Protein AF-A0AAJ6CL58-F1 (afdb_monomer_lite)

Foldseek 3Di:
DDDDPVVVLVVQLCVQADPNPPDPDDDPVSSLVSNVVSLVVVVVVCVVVVPPDDQWHWDDPDDSDIDIDGDDPPPLDDDDDPDDPDPDPVVDDDQAPQWDWDQDPSRDIDIHHDPDPPTDPDSVPPPPPVVCVVCVVVVCCVPPVVLVVVLVVLVVVLVVLVVVLVVDDCPPPVVVNVVSVVVNVVSVVVNVVSVVVVVVVVVVVVVVVVVVVVCVVVVVLVVQCVVCLAPFPDAAPPDCPPPPCQVVQQPDRHDRRTGGSNNVSVVVVVVVVVVVVVVCVVVPPDDPPDDDDDDDDDDDDDDDDDDDDDDDDDDDDDDDDDDDDDD

Radius of gyration: 38.83 Å; chains: 1; bounding box: 86×76×104 Å

Structure (mmCIF, N/CA/C/O backbone):
data_AF-A0AAJ6CL58-F1
#
_entry.id   AF-A0AAJ6CL58-F1
#
loop_
_atom_site.group_PDB
_atom_site.id
_atom_site.type_symbol
_atom_site.label_atom_id
_atom_site.label_alt_id
_atom_site.label_comp_id
_atom_site.label_asym_id
_atom_site.label_entity_id
_atom_site.label_seq_id
_atom_site.pdbx_PDB_ins_code
_atom_site.Cartn_x
_atom_site.Cartn_y
_atom_site.Cartn_z
_atom_site.occupancy
_atom_site.B_iso_or_equiv
_atom_site.auth_seq_id
_atom_site.auth_comp_id
_atom_site.auth_asym_id
_atom_site.auth_atom_id
_atom_site.pdbx_PDB_model_num
ATOM 1 N N . MET A 1 1 ? -34.961 20.403 14.941 1.00 48.16 1 MET A N 1
ATOM 2 C CA . MET A 1 1 ? -34.782 19.432 16.037 1.00 48.16 1 MET A CA 1
ATOM 3 C C . MET A 1 1 ? -34.544 18.102 15.359 1.00 48.16 1 MET A C 1
ATOM 5 O O . MET A 1 1 ? -35.335 17.745 14.492 1.00 48.16 1 MET A O 1
ATOM 9 N N . GLY A 1 2 ? -33.353 17.552 15.546 1.00 49.31 2 GLY A N 1
ATOM 10 C CA . GLY A 1 2 ? -32.760 16.517 14.717 1.00 49.31 2 GLY A CA 1
ATOM 11 C C . GLY A 1 2 ? -33.461 15.170 14.828 1.00 49.31 2 GLY A C 1
ATOM 12 O O . GLY A 1 2 ? -34.235 14.885 15.734 1.00 49.31 2 GLY A O 1
ATOM 13 N N . GLN A 1 3 ? -33.208 14.354 13.816 1.00 66.56 3 GLN A N 1
ATOM 14 C CA . GLN A 1 3 ? -33.917 13.109 13.528 1.00 66.56 3 GLN A CA 1
ATOM 15 C C . GLN A 1 3 ? -33.314 11.895 14.259 1.00 66.56 3 GLN A C 1
ATOM 17 O O . GLN A 1 3 ? -33.628 10.762 13.911 1.00 66.56 3 GLN A O 1
ATOM 22 N N . THR A 1 4 ? -32.387 12.110 15.200 1.00 76.44 4 THR A N 1
ATOM 23 C CA . THR A 1 4 ? -31.551 11.044 15.771 1.00 76.44 4 THR A CA 1
ATOM 24 C C . THR A 1 4 ? -32.136 10.479 17.064 1.00 76.44 4 THR A C 1
ATOM 26 O O . THR A 1 4 ? -32.604 11.224 17.923 1.00 76.44 4 THR A O 1
ATOM 29 N N . ASP A 1 5 ? -32.046 9.159 17.248 1.00 77.12 5 ASP A N 1
ATOM 30 C CA . ASP A 1 5 ? -32.540 8.458 18.447 1.00 77.12 5 ASP A CA 1
ATOM 31 C C . ASP A 1 5 ? -31.940 9.014 19.752 1.00 77.12 5 ASP A C 1
ATOM 33 O O . ASP A 1 5 ? -32.591 9.031 20.797 1.00 77.12 5 ASP A O 1
ATOM 37 N N . SER A 1 6 ? -30.707 9.528 19.691 1.00 79.94 6 SER A N 1
ATOM 38 C CA . SER A 1 6 ? -30.036 10.183 20.818 1.00 79.94 6 SER A CA 1
ATOM 39 C C . SER A 1 6 ? -30.705 11.486 21.256 1.00 79.94 6 SER A C 1
ATOM 41 O O . SER A 1 6 ? -30.724 11.778 22.449 1.00 79.94 6 SER A O 1
ATOM 43 N N . GLU A 1 7 ? -31.265 12.265 20.328 1.00 84.31 7 GLU A N 1
ATOM 44 C CA . GLU A 1 7 ? -31.970 13.508 20.664 1.00 84.31 7 GLU A CA 1
ATOM 45 C C . GLU A 1 7 ? -33.320 13.219 21.322 1.00 84.31 7 GLU A C 1
ATOM 47 O O . GLU A 1 7 ? -33.658 13.856 22.318 1.00 84.31 7 GLU A O 1
ATOM 52 N N . TYR A 1 8 ? -34.053 12.209 20.840 1.00 84.19 8 TYR A N 1
ATOM 53 C CA . TYR A 1 8 ? -35.299 11.765 21.472 1.00 84.19 8 TYR A CA 1
ATOM 54 C C . TYR A 1 8 ? -35.064 11.187 22.871 1.00 84.19 8 TYR A C 1
ATOM 56 O O . TYR A 1 8 ? -35.804 11.510 23.799 1.00 84.19 8 TYR A O 1
ATOM 64 N N . ALA A 1 9 ? -34.002 10.397 23.054 1.00 84.69 9 ALA A N 1
ATOM 65 C CA . ALA A 1 9 ? -33.619 9.888 24.370 1.00 84.69 9 ALA A CA 1
ATOM 66 C C . ALA A 1 9 ? -33.234 11.019 25.339 1.00 84.69 9 ALA A C 1
ATOM 68 O O . ALA A 1 9 ? -33.570 10.968 26.522 1.00 84.69 9 ALA A O 1
ATOM 69 N N . PHE A 1 10 ? -32.567 12.066 24.844 1.00 87.38 10 PHE A N 1
ATOM 70 C CA . PHE A 1 10 ? -32.229 13.233 25.654 1.00 87.38 10 PHE A CA 1
ATOM 71 C C . PHE A 1 10 ? -33.460 14.085 25.995 1.00 87.38 10 PHE A C 1
ATOM 73 O O . PHE A 1 10 ? -33.604 14.514 27.135 1.00 87.38 10 PHE A O 1
ATOM 80 N N . ALA A 1 11 ? -34.382 14.284 25.052 1.00 88.38 11 ALA A N 1
ATOM 81 C CA . ALA A 1 11 ? -35.641 14.982 25.307 1.00 88.38 11 ALA A CA 1
ATOM 82 C C . ALA A 1 11 ? -36.499 14.248 26.352 1.00 88.38 11 ALA A C 1
ATOM 84 O O . ALA A 1 11 ? -37.054 14.879 27.251 1.00 88.38 11 ALA A O 1
ATOM 85 N N . LEU A 1 12 ? -36.549 12.913 26.280 1.00 89.75 12 LEU A N 1
ATOM 86 C CA . LEU A 1 12 ? -37.200 12.081 27.289 1.00 89.75 12 LEU A CA 1
ATOM 87 C C . LEU A 1 12 ? -36.547 12.270 28.663 1.00 89.75 12 LEU A C 1
ATOM 89 O O . LEU A 1 12 ? -37.244 12.519 29.641 1.00 89.75 12 LEU A O 1
ATOM 93 N N . TYR A 1 13 ? -35.215 12.254 28.728 1.00 91.38 13 TYR A N 1
ATOM 94 C CA . TYR A 1 13 ? -34.484 12.533 29.962 1.00 91.38 13 TYR A CA 1
ATOM 95 C C . TYR A 1 13 ? -34.820 13.907 30.558 1.00 91.38 13 TYR A C 1
ATOM 97 O O . TYR A 1 13 ? -35.107 14.007 31.752 1.00 91.38 13 TYR A O 1
ATOM 105 N N . LEU A 1 14 ? -34.850 14.955 29.730 1.00 89.19 14 LEU A N 1
ATOM 106 C CA . LEU A 1 14 ? -35.221 16.302 30.166 1.00 89.19 14 LEU A CA 1
ATOM 107 C C . LEU A 1 14 ? -36.656 16.368 30.701 1.00 89.19 14 LEU A C 1
ATOM 109 O O . LEU A 1 14 ? -36.906 17.106 31.649 1.00 89.19 14 LEU A O 1
ATOM 113 N N . SER A 1 15 ? -37.580 15.573 30.153 1.00 89.56 15 SER A N 1
ATOM 114 C CA . SER A 1 15 ? -38.971 15.524 30.627 1.00 89.56 15 SER A CA 1
ATOM 115 C C . SER A 1 15 ? -39.117 14.978 32.053 1.00 89.56 15 SER A C 1
ATOM 117 O O . SER A 1 15 ? -40.117 15.237 32.720 1.00 89.56 15 SER A O 1
ATOM 119 N N . HIS A 1 16 ? -38.118 14.239 32.544 1.00 89.31 16 HIS A N 1
ATOM 120 C CA . HIS A 1 16 ? -38.112 13.695 33.901 1.00 89.31 16 HIS A CA 1
ATOM 121 C C . HIS A 1 16 ? -37.437 14.612 34.929 1.00 89.31 16 HIS A C 1
ATOM 123 O O . HIS A 1 16 ? -37.493 14.312 36.126 1.00 89.31 16 HIS A O 1
ATOM 129 N N . LEU A 1 17 ? -36.813 15.711 34.492 1.00 88.44 17 LEU A N 1
ATOM 130 C CA . LEU A 1 17 ? -36.291 16.744 35.383 1.00 88.44 17 LEU A CA 1
ATOM 131 C C . LEU A 1 17 ? -37.432 17.644 35.867 1.00 88.44 17 LEU A C 1
ATOM 133 O O . LEU A 1 17 ? -38.351 17.970 35.118 1.00 88.44 17 LEU A O 1
ATOM 137 N N . LYS A 1 18 ? -37.372 18.061 37.134 1.00 76.44 18 LYS A N 1
ATOM 138 C CA . LYS A 1 18 ? -38.301 19.060 37.673 1.00 76.44 18 LYS A CA 1
ATOM 139 C C . LYS A 1 18 ? -37.878 20.442 37.180 1.00 76.44 18 LYS A C 1
ATOM 141 O O . LYS A 1 18 ? -36.737 20.831 37.398 1.00 76.44 18 LYS A O 1
ATOM 146 N N . ASP A 1 19 ? -38.792 21.143 36.515 1.00 74.56 19 ASP A N 1
ATOM 147 C CA . ASP A 1 19 ? -38.655 22.530 36.050 1.00 74.56 19 ASP A CA 1
ATOM 148 C C . ASP A 1 19 ? -37.303 22.848 35.375 1.00 74.56 19 ASP A C 1
ATOM 150 O O . ASP A 1 19 ? -36.496 23.625 35.905 1.00 74.56 19 ASP A O 1
ATOM 154 N N . PRO A 1 20 ? -37.044 22.259 34.188 1.00 68.44 20 PRO A N 1
ATOM 155 C CA . PRO A 1 20 ? -35.770 22.387 33.483 1.00 68.44 20 PRO A CA 1
ATOM 156 C C . PRO A 1 20 ? -35.454 23.810 32.998 1.00 68.44 20 PRO A C 1
ATOM 158 O O . PRO A 1 20 ? -34.296 24.116 32.730 1.00 68.44 20 PRO A O 1
ATOM 161 N N . GLU A 1 21 ? -36.462 24.677 32.883 1.00 66.62 21 GLU A N 1
ATOM 162 C CA . GLU A 1 21 ? -36.317 26.052 32.382 1.00 66.62 21 GLU A CA 1
ATOM 163 C C . GLU A 1 21 ? -36.001 27.074 33.486 1.00 66.62 21 GLU A C 1
ATOM 165 O O . GLU A 1 21 ? -35.480 28.149 33.197 1.00 66.62 21 GLU A O 1
ATOM 170 N N . THR A 1 22 ? -36.291 26.741 34.748 1.00 65.88 22 THR A N 1
ATOM 171 C CA . THR A 1 22 ? -36.260 27.696 35.874 1.00 65.88 22 THR A CA 1
ATOM 172 C C . THR A 1 22 ? -35.108 27.429 36.847 1.00 65.88 22 THR A C 1
ATOM 174 O O . THR A 1 22 ? -34.723 28.308 37.617 1.00 65.88 22 THR A O 1
ATOM 177 N N . SER A 1 23 ? -34.552 26.217 36.836 1.00 67.81 23 SER A N 1
ATOM 178 C CA . SER A 1 23 ? -33.568 25.768 37.825 1.00 67.81 23 SER A CA 1
ATOM 179 C C . SER A 1 23 ? -32.132 26.026 37.351 1.00 67.81 23 SER A C 1
ATOM 181 O O . SER A 1 23 ? -31.668 25.403 36.400 1.00 67.81 23 SER A O 1
ATOM 183 N N . GLU A 1 24 ? -31.392 26.909 38.034 1.00 69.19 24 GLU A N 1
ATOM 184 C CA . GLU A 1 24 ? -29.983 27.218 37.704 1.00 69.19 24 GLU A CA 1
ATOM 185 C C . GLU A 1 24 ? -29.013 26.057 37.999 1.00 69.19 24 GLU A C 1
ATOM 187 O O . GLU A 1 24 ? -27.903 26.011 37.466 1.00 69.19 24 GLU A O 1
ATOM 192 N N . SER A 1 25 ? -29.410 25.103 38.848 1.00 76.31 25 SER A N 1
ATOM 193 C CA . SER A 1 25 ? -28.611 23.918 39.167 1.00 76.31 25 SER A CA 1
ATOM 194 C C . SER A 1 25 ? -29.499 22.744 39.574 1.00 76.31 25 SER A C 1
ATOM 196 O O . SER A 1 25 ? -30.509 22.935 40.247 1.00 76.31 25 SER A O 1
ATOM 198 N N . PHE A 1 26 ? -29.103 21.532 39.185 1.00 82.56 26 PHE A N 1
ATOM 199 C CA . PHE A 1 26 ? -29.779 20.291 39.563 1.00 82.56 26 PHE A CA 1
ATOM 200 C C . PHE A 1 26 ? -28.928 19.517 40.558 1.00 82.56 26 PHE A C 1
ATOM 202 O O . PHE A 1 26 ? -27.703 19.432 40.415 1.00 82.56 26 PHE A O 1
ATOM 209 N N . SER A 1 27 ? -29.574 18.898 41.543 1.00 85.62 27 SER A N 1
ATOM 210 C CA . SER A 1 27 ? -28.880 17.982 42.441 1.00 85.62 27 SER A CA 1
ATOM 211 C C . SER A 1 27 ? -28.476 16.712 41.692 1.00 85.62 27 SER A C 1
ATOM 213 O O . SER A 1 27 ? -29.213 16.200 40.848 1.00 85.62 27 SER A O 1
ATOM 215 N N . TYR A 1 28 ? -27.326 16.131 42.043 1.00 83.12 28 TYR A N 1
ATOM 216 C CA . TYR A 1 28 ? -26.882 14.866 41.448 1.00 83.12 28 TYR A CA 1
ATOM 217 C C . TYR A 1 28 ? -27.902 13.732 41.650 1.00 83.12 28 TYR A C 1
ATOM 219 O O . TYR A 1 28 ? -27.998 12.826 40.823 1.00 83.12 28 TYR A O 1
ATOM 227 N N . HIS A 1 29 ? -28.678 13.787 42.737 1.00 83.38 29 HIS A N 1
ATOM 228 C CA . HIS A 1 29 ? -29.755 12.840 43.005 1.00 83.38 29 HIS A CA 1
ATOM 229 C C . HIS A 1 29 ? -30.910 12.974 42.015 1.00 83.38 29 HIS A C 1
ATOM 231 O O . HIS A 1 29 ? -31.438 11.957 41.582 1.00 83.38 29 HIS A O 1
ATOM 237 N N . GLU A 1 30 ? -31.261 14.199 41.627 1.00 86.06 30 GLU A N 1
ATOM 238 C CA . GLU A 1 30 ? -32.341 14.472 40.674 1.00 86.06 30 GLU A CA 1
ATOM 239 C C . GLU A 1 30 ? -31.936 14.055 39.264 1.00 86.06 30 GLU A C 1
ATOM 241 O O . GLU A 1 30 ? -32.701 13.383 38.579 1.00 86.06 30 GLU A O 1
ATOM 246 N N . LEU A 1 31 ? -30.698 14.364 38.863 1.00 87.56 31 LEU A N 1
ATOM 247 C CA . LEU A 1 31 ? -30.132 13.905 37.592 1.00 87.56 31 LEU A CA 1
ATOM 248 C C . LEU A 1 31 ? -30.078 12.372 37.536 1.00 87.56 31 LEU A C 1
ATOM 250 O O . LEU A 1 31 ? -30.453 11.763 36.534 1.00 87.56 31 LEU A O 1
ATOM 254 N N . LYS A 1 32 ? -29.655 11.729 38.636 1.00 85.19 32 LYS A N 1
ATOM 255 C CA . LYS A 1 32 ? -29.678 10.267 38.755 1.00 85.19 32 LYS A CA 1
ATOM 256 C C . LYS A 1 32 ? -31.104 9.745 38.607 1.00 85.19 32 LYS A C 1
ATOM 258 O O . LYS A 1 32 ? -31.327 8.854 37.800 1.00 85.19 32 LYS A O 1
ATOM 263 N N . GLU A 1 33 ? -32.058 10.277 39.364 1.00 87.50 33 GLU A N 1
ATOM 264 C CA . GLU A 1 33 ? 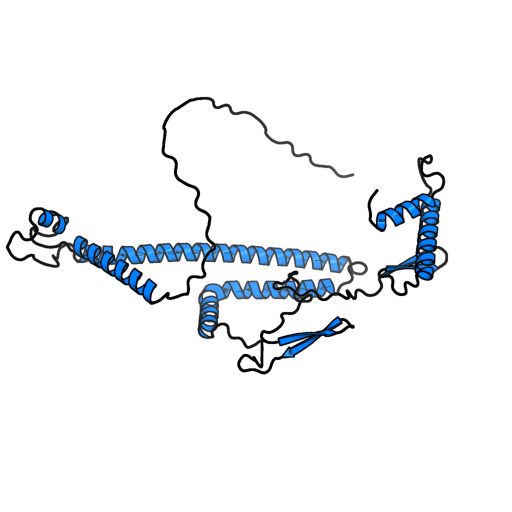-33.445 9.810 39.359 1.00 87.50 33 GLU A CA 1
ATOM 265 C C . GLU A 1 33 ? -34.112 9.982 37.988 1.00 87.50 33 GLU A C 1
ATOM 267 O O . GLU A 1 33 ? -34.747 9.046 37.499 1.00 87.50 33 GLU A O 1
ATOM 272 N N . ALA A 1 34 ? -33.898 11.119 37.323 1.00 90.19 34 ALA A N 1
ATOM 273 C CA . ALA A 1 34 ? -34.364 11.357 35.960 1.00 90.19 34 ALA A CA 1
ATOM 274 C C . ALA A 1 34 ? -33.768 10.343 34.972 1.00 90.19 34 ALA A C 1
ATOM 276 O O . ALA A 1 34 ? -34.489 9.777 34.148 1.00 90.19 34 ALA A O 1
ATOM 277 N N . MET A 1 35 ? -32.474 10.030 35.099 1.00 88.88 35 MET A N 1
ATOM 278 C CA . MET A 1 35 ? -31.814 9.025 34.263 1.00 88.88 35 MET A CA 1
ATOM 279 C C . MET A 1 35 ? -32.395 7.627 34.497 1.00 88.88 35 MET A C 1
ATOM 281 O O . MET A 1 35 ? -32.641 6.896 33.540 1.00 88.88 35 MET A O 1
ATOM 285 N N . LEU A 1 36 ? -32.661 7.258 35.756 1.00 87.19 36 LEU A N 1
ATOM 286 C CA . LEU A 1 36 ? -33.254 5.958 36.083 1.00 87.19 36 LEU A CA 1
ATOM 287 C C . LEU A 1 36 ? -34.656 5.805 35.485 1.00 87.19 36 LEU A C 1
ATOM 289 O O . LEU A 1 36 ? -34.951 4.764 34.902 1.00 87.19 36 LEU A O 1
ATOM 293 N N . ARG A 1 37 ? -35.487 6.850 35.572 1.00 88.31 37 ARG A N 1
ATOM 294 C CA . ARG A 1 37 ? -36.828 6.870 34.964 1.00 88.31 37 ARG A CA 1
ATOM 295 C C . ARG A 1 37 ? -36.765 6.757 33.441 1.00 88.31 37 ARG A C 1
ATOM 297 O O . ARG A 1 37 ? -37.457 5.925 32.870 1.00 88.31 37 ARG A O 1
ATOM 304 N N . THR A 1 38 ? -35.838 7.478 32.811 1.00 90.81 38 THR A N 1
ATOM 305 C CA . THR A 1 38 ? -35.604 7.398 31.356 1.00 90.81 38 THR A CA 1
ATOM 306 C C . THR A 1 38 ? -35.280 5.966 30.918 1.00 90.81 38 THR A C 1
ATOM 308 O O . THR A 1 38 ? -35.853 5.446 29.964 1.00 90.81 38 THR A O 1
ATOM 311 N N . ILE A 1 39 ? -34.357 5.301 31.625 1.00 86.44 39 ILE A N 1
ATOM 312 C CA . ILE A 1 39 ? -33.964 3.916 31.329 1.00 86.44 39 ILE A CA 1
ATOM 313 C C . ILE A 1 39 ? -35.144 2.962 31.543 1.00 86.44 39 ILE A C 1
ATOM 315 O O . ILE A 1 39 ? -35.327 2.026 30.763 1.00 86.44 39 ILE A O 1
ATOM 319 N N . GLN A 1 40 ? -35.940 3.185 32.590 1.00 85.19 40 GLN A N 1
ATOM 320 C CA . GLN A 1 40 ? -37.117 2.378 32.891 1.00 85.19 40 GLN A CA 1
ATOM 321 C C . GLN A 1 40 ? -38.164 2.460 31.773 1.00 85.19 40 GLN A C 1
ATOM 323 O O . GLN A 1 40 ? -38.636 1.411 31.330 1.00 85.19 40 GLN A O 1
ATOM 328 N N . ASP A 1 41 ? -38.462 3.662 31.279 1.00 89.69 41 ASP A N 1
ATOM 329 C CA . ASP A 1 41 ? -39.429 3.885 30.199 1.00 89.69 41 ASP A CA 1
ATOM 330 C C . ASP A 1 41 ? -38.948 3.269 28.879 1.00 89.69 41 ASP A C 1
ATOM 332 O O . ASP A 1 41 ? -39.681 2.510 28.243 1.00 89.69 41 ASP A O 1
ATOM 336 N N . ILE A 1 42 ? -37.674 3.466 28.518 1.00 86.62 42 ILE A N 1
ATOM 337 C CA . ILE A 1 42 ? -37.075 2.843 27.324 1.00 86.62 42 ILE A CA 1
ATOM 338 C C . ILE A 1 42 ? -37.138 1.311 27.410 1.00 86.62 42 ILE A C 1
ATOM 340 O O . ILE A 1 42 ? -37.492 0.642 26.438 1.00 86.62 42 ILE A O 1
ATOM 344 N N . ASN A 1 43 ? -36.815 0.733 28.569 1.00 82.25 43 ASN A N 1
ATOM 345 C CA . ASN A 1 43 ? -36.886 -0.713 28.773 1.00 82.25 43 ASN A CA 1
ATOM 346 C C . ASN A 1 43 ? -38.330 -1.230 28.715 1.00 82.25 43 ASN A C 1
ATOM 348 O O . ASN A 1 43 ? -38.568 -2.327 28.206 1.00 82.25 43 ASN A O 1
ATOM 352 N N . GLN A 1 44 ? -39.296 -0.465 29.226 1.00 85.94 44 GLN A N 1
ATOM 353 C CA . GLN A 1 44 ? -40.709 -0.814 29.165 1.00 85.94 44 GLN A CA 1
ATOM 354 C C . GLN A 1 44 ? -41.212 -0.834 27.720 1.00 85.94 44 GLN A C 1
ATOM 356 O O . GLN A 1 44 ? -41.738 -1.856 27.279 1.00 85.94 44 GLN A O 1
ATOM 361 N N . TRP A 1 45 ? -40.956 0.227 26.956 1.00 88.38 45 TRP A N 1
ATOM 362 C CA . TRP A 1 45 ? -41.352 0.307 25.549 1.00 88.38 45 TRP A CA 1
ATOM 363 C C . TRP A 1 45 ? -40.637 -0.726 24.679 1.00 88.38 45 TRP A C 1
ATOM 365 O O . TRP A 1 45 ? -41.241 -1.303 23.782 1.00 88.38 45 TRP A O 1
ATOM 375 N N . SER A 1 46 ? -39.371 -1.029 24.977 1.00 81.31 46 SER A N 1
ATOM 376 C CA . SER A 1 46 ? -38.625 -2.099 24.302 1.00 81.31 46 SER A CA 1
ATOM 377 C C . SER A 1 46 ? -39.294 -3.469 24.490 1.00 81.31 46 SER A C 1
ATOM 379 O O . SER A 1 46 ? -39.431 -4.238 23.533 1.00 81.31 46 SER A O 1
ATOM 381 N N . ARG A 1 47 ? -39.793 -3.756 25.704 1.00 81.62 47 ARG A N 1
ATOM 382 C CA . ARG A 1 47 ? -40.558 -4.980 25.997 1.00 81.62 47 ARG A CA 1
ATOM 383 C C . ARG A 1 47 ? -41.909 -5.003 25.285 1.00 81.62 47 ARG A C 1
ATOM 385 O O . ARG A 1 47 ? -42.271 -6.040 24.737 1.00 81.62 47 ARG A O 1
ATOM 392 N N . GLU A 1 48 ? -42.628 -3.883 25.266 1.00 87.12 48 GLU A N 1
ATOM 393 C CA . GLU A 1 48 ? -43.926 -3.750 24.583 1.00 87.12 48 GLU A CA 1
ATOM 394 C C . GLU A 1 48 ? -43.803 -3.908 23.063 1.00 87.12 48 GLU A C 1
ATOM 396 O O . GLU A 1 48 ? -44.633 -4.565 22.438 1.00 87.12 48 GLU A O 1
ATOM 401 N N . ALA A 1 49 ? -42.724 -3.392 22.474 1.00 84.88 49 ALA A N 1
ATOM 402 C CA . ALA A 1 49 ? -42.406 -3.549 21.057 1.00 84.88 49 ALA A CA 1
ATOM 403 C C . ALA A 1 49 ? -41.885 -4.955 20.691 1.00 84.88 49 ALA A C 1
ATOM 405 O O . ALA A 1 49 ? -41.619 -5.231 19.522 1.00 84.88 49 ALA A O 1
ATOM 406 N N . GLY A 1 50 ? -41.716 -5.857 21.667 1.00 80.81 50 GLY A N 1
ATOM 407 C CA . GLY A 1 50 ? -41.227 -7.217 21.438 1.00 80.81 50 GLY A CA 1
ATOM 408 C C . GLY A 1 50 ? -39.756 -7.291 21.011 1.00 80.81 50 GLY A C 1
ATOM 409 O O . GLY A 1 50 ? -39.344 -8.281 20.400 1.00 80.81 50 GLY A O 1
ATOM 410 N N . ILE A 1 51 ? -38.950 -6.268 21.321 1.00 74.06 51 ILE A N 1
ATOM 411 C CA . ILE A 1 51 ? -37.530 -6.211 20.959 1.00 74.06 51 ILE A CA 1
ATOM 412 C C . ILE A 1 51 ? -36.753 -7.163 21.881 1.00 74.06 51 ILE A C 1
ATOM 414 O O . ILE A 1 51 ? -36.489 -6.865 23.043 1.00 74.06 51 ILE A O 1
ATOM 418 N N . LYS A 1 52 ? -36.402 -8.347 21.364 1.00 61.72 52 LYS A N 1
ATOM 419 C CA . LYS A 1 52 ? -35.711 -9.406 22.128 1.00 61.72 52 LYS A CA 1
ATOM 420 C C . LYS A 1 52 ? -34.202 -9.194 22.272 1.00 61.72 52 LYS A C 1
ATOM 422 O O . LYS A 1 52 ? -33.614 -9.711 23.217 1.00 61.72 52 LYS A O 1
ATOM 427 N N . GLU A 1 53 ? -33.577 -8.441 21.368 1.00 59.50 53 GLU A N 1
ATOM 428 C CA . GLU A 1 53 ? -32.126 -8.241 21.346 1.00 59.50 53 GLU A CA 1
ATOM 429 C C . GLU A 1 53 ? -31.779 -6.762 21.192 1.00 59.50 53 GLU A C 1
ATOM 431 O O . GLU A 1 53 ? -31.937 -6.165 20.129 1.00 59.50 53 GLU A O 1
ATOM 436 N N . VAL A 1 54 ? -31.274 -6.167 22.273 1.00 63.66 54 VAL A N 1
ATOM 437 C CA . VAL A 1 54 ? -30.755 -4.797 22.276 1.00 63.66 54 VAL A CA 1
ATOM 438 C C . VAL A 1 54 ? -29.230 -4.874 22.284 1.00 63.66 54 VAL A C 1
ATOM 440 O O . VAL A 1 54 ? -28.646 -5.540 23.138 1.00 63.66 54 VAL A O 1
ATOM 443 N N . ARG A 1 55 ? -28.562 -4.191 21.343 1.00 60.44 55 ARG A N 1
ATOM 444 C CA . ARG A 1 55 ? -27.087 -4.211 21.197 1.00 60.44 55 ARG A CA 1
ATOM 445 C C . ARG A 1 55 ? -26.364 -3.786 22.481 1.00 60.44 55 ARG A C 1
ATOM 447 O O . ARG A 1 55 ? -25.269 -4.266 22.777 1.00 60.44 55 ARG A O 1
ATOM 454 N N . THR A 1 56 ? -26.996 -2.908 23.245 1.00 65.50 56 THR A N 1
ATOM 455 C CA . THR A 1 56 ? -26.582 -2.586 24.599 1.00 65.50 56 THR A CA 1
ATOM 456 C C . THR A 1 56 ? -27.811 -2.559 25.488 1.00 65.50 56 THR A C 1
ATOM 458 O O . THR A 1 56 ? -28.739 -1.803 25.212 1.00 65.50 56 THR A O 1
ATOM 461 N N . SER A 1 57 ? -27.815 -3.368 26.543 1.00 67.12 57 SER A N 1
ATOM 462 C CA . SER A 1 57 ? -28.862 -3.350 27.556 1.00 67.12 57 SER A CA 1
ATOM 463 C C . SER A 1 57 ? -28.359 -2.669 28.824 1.00 67.12 57 SER A C 1
ATOM 465 O O . SER A 1 57 ? -27.204 -2.824 29.231 1.00 67.12 57 SER A O 1
ATOM 467 N N . PHE A 1 58 ? -29.239 -1.894 29.447 1.00 70.38 58 PHE A N 1
ATOM 468 C CA . PHE A 1 58 ? -29.029 -1.328 30.771 1.00 70.38 58 PHE A CA 1
ATOM 469 C C . PHE A 1 58 ? -29.990 -2.030 31.718 1.00 70.38 58 PHE A C 1
ATOM 471 O O . PHE A 1 58 ? -31.205 -1.931 31.542 1.00 70.38 58 PHE A O 1
ATOM 478 N N . TYR A 1 59 ? -29.461 -2.746 32.704 1.00 71.06 59 TYR A N 1
ATOM 479 C CA . TYR A 1 59 ? -30.286 -3.378 33.727 1.00 71.06 59 TYR A CA 1
ATOM 480 C C . TYR A 1 59 ? -29.792 -3.025 35.124 1.00 71.06 59 TYR A C 1
ATOM 482 O O . TYR A 1 59 ? -28.598 -2.815 35.361 1.00 71.06 59 TYR A O 1
ATOM 490 N N . GLU A 1 60 ? -30.743 -2.947 36.045 1.00 78.38 60 GLU A N 1
ATOM 491 C CA . GLU A 1 60 ? -30.480 -2.778 37.465 1.00 78.38 60 GLU A CA 1
ATOM 492 C C . GLU A 1 60 ? -29.949 -4.106 38.018 1.00 78.38 60 GLU A C 1
ATOM 494 O O . GLU A 1 60 ? -30.641 -5.123 38.002 1.00 78.38 60 GLU A O 1
ATOM 499 N N . HIS A 1 61 ? -28.686 -4.122 38.442 1.00 76.31 61 HIS A N 1
ATOM 500 C CA . HIS A 1 61 ? -28.060 -5.307 39.031 1.00 76.31 61 HIS A CA 1
ATOM 501 C C . HIS A 1 61 ? -28.360 -5.388 40.536 1.00 76.31 61 HIS A C 1
ATOM 503 O O . HIS A 1 61 ? -28.501 -6.476 41.093 1.00 76.31 61 HIS A O 1
ATOM 509 N N . ALA A 1 62 ? -28.441 -4.239 41.202 1.00 77.62 62 ALA A N 1
ATOM 510 C CA . ALA A 1 62 ? -28.802 -4.096 42.606 1.00 77.62 62 ALA A CA 1
ATOM 511 C C . ALA A 1 62 ? -29.552 -2.773 42.793 1.00 77.62 62 ALA A C 1
ATOM 513 O O . ALA A 1 62 ? -29.468 -1.900 41.935 1.00 77.62 62 ALA A O 1
ATOM 514 N N . LYS A 1 63 ? -30.281 -2.612 43.903 1.00 78.62 63 LYS A N 1
ATOM 515 C CA . LYS A 1 63 ? -31.129 -1.437 44.160 1.00 78.62 63 LYS A CA 1
ATOM 516 C C . LYS A 1 63 ? -30.338 -0.127 43.996 1.00 78.62 63 LYS A C 1
ATOM 518 O O . LYS A 1 63 ? -29.549 0.237 44.864 1.00 78.62 63 LYS A O 1
ATOM 523 N N . GLY A 1 64 ? -30.570 0.591 42.899 1.00 71.12 64 GLY A N 1
ATOM 524 C CA . GLY A 1 64 ? -29.893 1.841 42.551 1.00 71.12 64 GLY A CA 1
ATOM 525 C C . GLY A 1 64 ? -28.526 1.712 41.859 1.00 71.12 64 GLY A C 1
ATOM 526 O O . GLY A 1 64 ? -27.878 2.749 41.671 1.00 71.12 64 GLY A O 1
ATOM 527 N N . GLU A 1 65 ? -28.107 0.502 41.473 1.00 74.12 65 GLU A N 1
ATOM 528 C CA . GLU A 1 65 ? -26.883 0.181 40.725 1.00 74.12 65 GLU A CA 1
ATOM 529 C C . GLU A 1 65 ? -27.219 -0.421 39.355 1.00 74.12 65 GLU A C 1
ATOM 531 O O . GLU A 1 65 ? -27.818 -1.493 39.241 1.00 74.12 65 GLU A O 1
ATOM 536 N N . TYR A 1 66 ? -26.789 0.263 38.297 1.00 72.38 66 TYR A N 1
ATOM 537 C CA . TYR A 1 66 ? -27.096 -0.094 36.916 1.00 72.38 66 TYR A CA 1
ATOM 538 C C . TYR A 1 66 ? -25.827 -0.532 36.203 1.00 72.38 66 TYR A C 1
ATOM 540 O O . TYR A 1 66 ?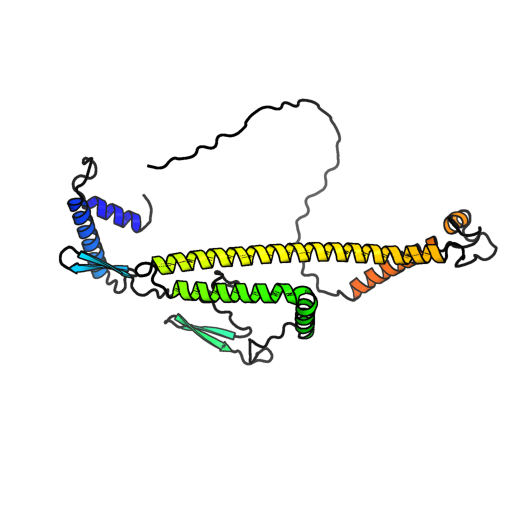 -24.789 0.126 36.299 1.00 72.38 66 TYR A O 1
ATOM 548 N N . ARG A 1 67 ? -25.915 -1.634 35.458 1.00 75.75 67 ARG A N 1
ATOM 549 C CA . ARG A 1 67 ? -24.820 -2.124 34.625 1.00 75.75 67 ARG A CA 1
ATOM 550 C C . ARG A 1 67 ? -25.231 -2.070 33.163 1.00 75.75 67 ARG A C 1
ATOM 552 O O . ARG A 1 67 ? -26.284 -2.567 32.775 1.00 75.75 67 ARG A O 1
ATOM 559 N N . MET A 1 68 ? -24.361 -1.474 32.357 1.00 72.12 68 MET A N 1
ATOM 560 C CA . MET A 1 68 ? -24.436 -1.547 30.905 1.00 72.12 68 MET A CA 1
ATOM 561 C C . MET A 1 68 ? -23.793 -2.861 30.467 1.00 72.12 68 MET A C 1
ATOM 563 O O . MET A 1 68 ? -22.609 -3.093 30.725 1.00 72.12 68 MET A O 1
ATOM 567 N N . VAL A 1 69 ? -24.558 -3.727 29.811 1.00 72.31 69 VAL A N 1
ATOM 568 C CA . VAL A 1 69 ? -24.033 -4.935 29.177 1.00 72.31 69 VAL A CA 1
ATOM 569 C C . VAL A 1 69 ? -24.166 -4.784 27.677 1.00 72.31 69 VAL A C 1
ATOM 571 O O . VAL A 1 69 ? -25.252 -4.655 27.117 1.00 72.31 69 VAL A O 1
ATOM 574 N N . LYS A 1 70 ? -23.013 -4.776 27.013 1.00 63.34 70 LYS A N 1
ATOM 575 C CA . LYS A 1 70 ? -22.943 -4.826 25.561 1.00 63.34 70 LYS A CA 1
ATOM 576 C C . LYS A 1 70 ? -23.253 -6.261 25.146 1.00 63.34 70 LYS A C 1
ATOM 578 O O . LYS A 1 70 ? -22.460 -7.157 25.436 1.00 63.34 70 LYS A O 1
ATOM 583 N N . ALA A 1 71 ? -24.398 -6.476 24.505 1.00 59.84 71 ALA A N 1
ATOM 584 C CA . ALA A 1 71 ? -24.665 -7.747 23.850 1.00 59.84 71 ALA A CA 1
ATOM 585 C C . ALA A 1 71 ? -23.561 -7.987 22.805 1.00 59.84 71 ALA A C 1
ATOM 587 O O . ALA A 1 71 ? -23.016 -7.033 22.237 1.00 59.84 71 ALA A O 1
ATOM 588 N N . GLY A 1 72 ? -23.161 -9.250 22.642 1.00 54.44 72 GLY A N 1
ATOM 589 C CA . GLY A 1 72 ? -21.967 -9.659 21.902 1.00 54.44 72 GLY A CA 1
ATOM 590 C C . GLY A 1 72 ? -21.776 -8.910 20.580 1.00 54.44 72 GLY A C 1
ATOM 591 O O . GLY A 1 72 ? -22.722 -8.624 19.853 1.00 54.44 72 GLY A O 1
ATOM 592 N N . ARG A 1 73 ? -20.519 -8.579 20.272 1.00 55.72 73 ARG A N 1
ATOM 593 C CA . ARG A 1 73 ? -20.088 -7.807 19.095 1.00 55.72 73 ARG A CA 1
ATOM 594 C C . ARG A 1 73 ? -20.222 -8.608 17.788 1.00 55.72 73 ARG A C 1
ATOM 596 O O . ARG A 1 73 ? -19.301 -8.598 16.983 1.00 55.72 73 ARG A O 1
ATOM 603 N N . GLN A 1 74 ? -21.324 -9.316 17.569 1.00 54.97 74 GLN A N 1
ATOM 604 C CA . GLN A 1 74 ? -21.594 -9.934 16.277 1.00 54.97 74 GLN A CA 1
ATOM 605 C C . GLN A 1 74 ? -22.235 -8.876 15.388 1.00 54.97 74 GLN A C 1
ATOM 607 O O . GLN A 1 74 ? -23.409 -8.530 15.504 1.00 54.97 74 GLN A O 1
ATOM 612 N N . GLN A 1 75 ? -21.397 -8.239 14.574 1.00 58.16 75 GLN A N 1
ATOM 613 C CA . GLN A 1 75 ? -21.906 -7.454 13.467 1.00 58.16 75 GLN A CA 1
ATOM 614 C C . GLN A 1 75 ? -22.383 -8.442 12.410 1.00 58.16 75 GLN A C 1
ATOM 616 O O . GLN A 1 75 ? -21.586 -9.097 11.752 1.00 58.16 75 GLN A O 1
ATOM 621 N N . ASN A 1 76 ? -23.698 -8.543 12.283 1.00 65.44 76 ASN A N 1
ATOM 622 C CA . ASN A 1 76 ? -24.378 -9.358 11.292 1.00 65.44 76 ASN A CA 1
ATOM 623 C C . ASN A 1 76 ? -24.350 -8.663 9.918 1.00 65.44 76 ASN A C 1
ATOM 625 O O . ASN A 1 76 ? -25.395 -8.368 9.343 1.00 65.44 76 ASN A O 1
ATOM 629 N N . ILE A 1 77 ? -23.157 -8.335 9.415 1.00 76.38 77 ILE A N 1
ATOM 630 C CA . ILE A 1 77 ? -22.977 -7.698 8.109 1.00 76.38 77 ILE A CA 1
ATOM 631 C C . ILE A 1 77 ? -21.769 -8.295 7.391 1.00 76.38 77 ILE A C 1
ATOM 633 O O . ILE A 1 77 ? -20.676 -8.365 7.944 1.00 76.38 77 ILE A O 1
ATOM 637 N N . VAL A 1 78 ? -21.975 -8.703 6.140 1.00 81.81 78 VAL A N 1
ATOM 638 C CA . VAL A 1 78 ? -20.898 -9.036 5.202 1.00 81.81 78 VAL A CA 1
ATOM 639 C C . VAL A 1 78 ? -20.855 -7.919 4.177 1.00 81.81 78 VAL A C 1
ATOM 641 O O . VAL A 1 78 ? -21.871 -7.615 3.553 1.00 81.81 78 VAL A O 1
ATOM 644 N N . VAL A 1 79 ? -19.692 -7.297 4.012 1.00 86.94 79 VAL A N 1
ATOM 645 C CA . VAL A 1 79 ? -19.472 -6.268 2.995 1.00 86.94 79 VAL A CA 1
ATOM 646 C C . VAL A 1 79 ? -18.585 -6.861 1.913 1.00 86.94 79 VAL A C 1
ATOM 648 O O . VAL A 1 79 ? -17.478 -7.309 2.197 1.00 86.94 79 VAL A O 1
ATOM 651 N N . ILE A 1 80 ? -19.080 -6.869 0.677 1.00 89.69 80 ILE A N 1
ATOM 652 C CA . ILE A 1 80 ? -18.316 -7.293 -0.498 1.00 89.69 80 ILE A CA 1
ATOM 653 C C . ILE A 1 80 ? -17.820 -6.030 -1.194 1.00 89.69 80 ILE A C 1
ATOM 655 O O . ILE A 1 80 ? -18.613 -5.156 -1.542 1.00 89.69 80 ILE A O 1
ATOM 659 N N . ALA A 1 81 ? -16.511 -5.936 -1.392 1.00 88.00 81 ALA A N 1
ATOM 660 C CA . ALA A 1 81 ? -15.867 -4.819 -2.065 1.00 88.00 81 ALA A CA 1
ATOM 661 C C . ALA A 1 81 ? -14.771 -5.338 -3.002 1.00 88.00 81 ALA A C 1
ATOM 663 O O . ALA A 1 81 ? -14.221 -6.415 -2.783 1.00 88.00 81 ALA A O 1
ATOM 664 N N . SER A 1 82 ? -14.450 -4.566 -4.042 1.00 86.94 82 SER A N 1
ATOM 665 C CA . SER A 1 82 ? -13.333 -4.864 -4.950 1.00 86.94 82 SER A CA 1
ATOM 666 C C . SER A 1 82 ? -11.964 -4.581 -4.326 1.00 86.94 82 SER A C 1
ATOM 668 O O . SER A 1 82 ? -10.949 -5.039 -4.838 1.00 86.94 82 SER A O 1
ATOM 670 N N . GLU A 1 83 ? -11.934 -3.804 -3.242 1.00 83.81 83 GLU A N 1
ATOM 671 C CA . GLU A 1 83 ? -10.729 -3.377 -2.537 1.00 83.81 83 GLU A CA 1
ATOM 672 C C . GLU A 1 83 ? -10.949 -3.467 -1.018 1.00 83.81 83 GLU A C 1
ATOM 674 O O . GLU A 1 83 ? -12.083 -3.313 -0.549 1.00 83.81 83 GLU A O 1
ATOM 679 N N . PRO A 1 84 ? -9.888 -3.704 -0.227 1.00 83.31 84 PRO A N 1
ATOM 680 C CA . PRO A 1 84 ? -10.008 -3.788 1.221 1.00 83.31 84 PRO A CA 1
ATOM 681 C C . PRO A 1 84 ? -10.392 -2.424 1.811 1.00 83.31 84 PRO A C 1
ATOM 683 O O . PRO A 1 84 ? -9.668 -1.439 1.677 1.00 83.31 84 PRO A O 1
ATOM 686 N N . LEU A 1 85 ? -11.528 -2.375 2.510 1.00 77.19 85 LEU A N 1
ATOM 687 C CA . LEU A 1 85 ? -12.013 -1.166 3.193 1.00 77.19 85 LEU A CA 1
ATOM 688 C C . LEU A 1 85 ? -11.207 -0.837 4.458 1.00 77.19 85 LEU A C 1
ATOM 690 O O . LEU A 1 85 ? -11.257 0.289 4.955 1.00 77.19 85 LEU A O 1
ATOM 694 N N . THR A 1 86 ? -10.476 -1.818 4.992 1.00 77.62 86 THR A N 1
ATOM 695 C CA . THR A 1 86 ? -9.613 -1.670 6.165 1.00 77.62 86 THR A CA 1
ATOM 696 C C . THR A 1 86 ? -8.241 -2.281 5.889 1.00 77.62 86 THR A C 1
ATOM 698 O O . THR A 1 86 ? -8.085 -3.213 5.103 1.00 77.62 86 THR A O 1
ATOM 701 N N . PHE A 1 87 ? -7.216 -1.764 6.564 1.00 73.38 87 PHE A N 1
ATOM 702 C CA . PHE A 1 87 ? -5.863 -2.326 6.496 1.00 73.38 87 PHE A CA 1
ATOM 703 C C . PHE A 1 87 ? -5.659 -3.509 7.457 1.00 73.38 87 PHE A C 1
ATOM 705 O O . PHE A 1 87 ? -4.580 -4.105 7.478 1.00 73.38 87 PHE A O 1
ATOM 712 N N . GLU A 1 88 ? -6.660 -3.843 8.276 1.00 75.44 88 GLU A N 1
ATOM 713 C CA . GLU A 1 88 ? -6.580 -4.940 9.237 1.00 75.44 88 GLU A CA 1
ATOM 714 C C . GLU A 1 88 ? -6.920 -6.261 8.548 1.00 75.44 88 GLU A C 1
ATOM 716 O O . GLU A 1 88 ? -8.069 -6.539 8.232 1.00 75.44 88 GLU A O 1
ATOM 721 N N . GLN A 1 89 ? -5.907 -7.102 8.332 1.00 69.81 89 GLN A N 1
ATOM 722 C CA . GLN A 1 89 ? -6.047 -8.389 7.636 1.00 69.81 89 GLN A CA 1
ATOM 723 C C . GLN A 1 89 ? -6.948 -9.402 8.371 1.00 69.81 89 GLN A C 1
ATOM 725 O O . GLN A 1 89 ? -7.299 -10.429 7.808 1.00 69.81 89 GLN A O 1
ATOM 730 N N . ALA A 1 90 ? -7.310 -9.133 9.630 1.00 72.69 90 ALA A N 1
ATOM 731 C CA . ALA A 1 90 ? -8.241 -9.959 10.396 1.00 72.69 90 ALA A CA 1
ATOM 732 C C . ALA A 1 90 ? -9.719 -9.656 10.084 1.00 72.69 90 ALA A C 1
ATOM 734 O O . ALA A 1 90 ? -10.577 -10.475 10.405 1.00 72.69 90 ALA A O 1
ATOM 735 N N . ASP A 1 91 ? -10.011 -8.506 9.468 1.00 76.38 91 ASP A N 1
ATOM 736 C CA . ASP A 1 91 ? -11.379 -8.017 9.254 1.00 76.38 91 ASP A CA 1
ATOM 737 C C . ASP A 1 91 ? -11.939 -8.368 7.867 1.00 76.38 91 ASP A C 1
ATOM 739 O O . ASP A 1 91 ? -13.117 -8.138 7.596 1.00 76.38 91 ASP A O 1
ATOM 743 N N . TRP A 1 92 ? -11.111 -8.903 6.967 1.00 85.31 92 TRP A N 1
ATOM 744 C CA . TRP A 1 92 ? -11.505 -9.226 5.600 1.00 85.31 92 TRP A CA 1
ATOM 745 C C . TRP A 1 92 ? -10.788 -10.474 5.087 1.00 85.31 92 TRP A C 1
ATOM 747 O O . TRP A 1 92 ? -9.738 -10.869 5.590 1.00 85.31 92 TRP A O 1
ATOM 757 N N . MET A 1 93 ? -11.364 -11.090 4.057 1.00 83.44 93 MET A N 1
ATOM 758 C CA . MET A 1 93 ? -10.782 -12.228 3.352 1.00 83.44 93 MET A CA 1
ATOM 759 C C . MET A 1 93 ? -10.822 -11.981 1.846 1.00 83.44 93 MET A C 1
ATOM 761 O O . MET A 1 93 ? -11.798 -11.433 1.332 1.00 83.44 93 MET A O 1
ATOM 765 N N . GLU A 1 94 ? -9.767 -12.379 1.139 1.00 84.56 94 GLU A N 1
ATOM 766 C CA . GLU A 1 94 ? -9.755 -12.367 -0.324 1.00 84.56 94 GLU A CA 1
ATOM 767 C C . GLU A 1 94 ? -10.505 -13.594 -0.848 1.00 84.56 94 GLU A C 1
ATOM 769 O O . GLU A 1 94 ? -10.299 -14.711 -0.371 1.00 84.56 94 GLU A O 1
ATOM 774 N N . ILE A 1 95 ? -11.386 -13.388 -1.823 1.00 86.31 95 ILE A N 1
ATOM 775 C CA . ILE A 1 95 ? -12.109 -14.476 -2.482 1.00 86.31 95 ILE A CA 1
ATOM 776 C C . ILE A 1 95 ? -11.274 -14.921 -3.691 1.00 86.31 95 ILE A C 1
ATOM 778 O O . ILE A 1 95 ? -10.984 -14.084 -4.550 1.00 86.31 95 ILE A O 1
ATOM 782 N N . PRO A 1 96 ? -10.893 -16.209 -3.793 1.00 81.06 96 PRO A N 1
ATOM 783 C CA . PRO A 1 96 ? -10.166 -16.716 -4.949 1.00 81.06 96 PRO A CA 1
ATOM 784 C C . PRO A 1 96 ? -10.925 -16.494 -6.257 1.00 81.06 96 PRO A C 1
ATOM 786 O O . PRO A 1 96 ? -12.157 -16.487 -6.299 1.00 81.06 96 PRO A O 1
ATOM 789 N N . SER A 1 97 ? -10.174 -16.369 -7.352 1.00 78.62 97 SER A N 1
ATOM 790 C CA . SER A 1 97 ? -10.772 -16.342 -8.688 1.00 78.62 97 S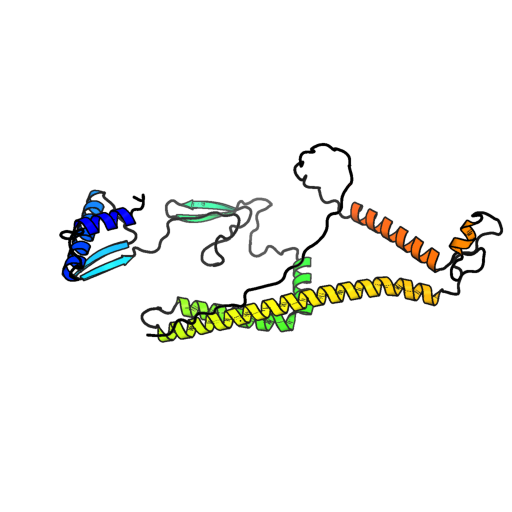ER A CA 1
ATOM 791 C C . SER A 1 97 ? -11.573 -17.621 -8.942 1.00 78.62 97 SER A C 1
ATOM 793 O O . SER A 1 97 ? -11.249 -18.685 -8.417 1.00 78.62 97 SER A O 1
ATOM 795 N N . ASN A 1 98 ? -12.624 -17.504 -9.751 1.00 83.38 98 ASN A N 1
ATOM 796 C CA . ASN A 1 98 ? -13.454 -18.632 -10.169 1.00 83.38 98 ASN A CA 1
ATOM 797 C C . ASN A 1 98 ? -14.126 -19.406 -9.013 1.00 83.38 98 ASN A C 1
ATOM 799 O O . ASN A 1 98 ? -14.160 -20.637 -8.966 1.00 83.38 98 ASN A O 1
ATOM 803 N N . THR A 1 99 ? -14.639 -18.660 -8.037 1.00 84.75 99 THR A N 1
ATOM 804 C CA . THR A 1 99 ? -15.316 -19.200 -6.856 1.00 84.75 99 THR A CA 1
ATOM 805 C C . THR A 1 99 ? -16.690 -18.556 -6.715 1.00 84.75 99 THR A C 1
ATOM 807 O O . THR A 1 99 ? -16.831 -17.338 -6.820 1.00 84.75 99 THR A O 1
ATOM 810 N N . ILE A 1 100 ? -17.712 -19.367 -6.451 1.00 90.12 100 ILE A N 1
ATOM 811 C CA . ILE A 1 100 ? -19.042 -18.905 -6.058 1.00 90.12 100 ILE A CA 1
ATOM 812 C C . ILE A 1 100 ? -19.037 -18.677 -4.551 1.00 90.12 100 ILE A C 1
ATOM 814 O O . ILE A 1 100 ? -18.695 -19.568 -3.775 1.00 90.12 100 ILE A O 1
ATOM 818 N N . VAL A 1 101 ? -19.462 -17.490 -4.131 1.00 91.00 101 VAL A N 1
ATOM 819 C CA . VAL A 1 101 ? -19.635 -17.159 -2.716 1.00 91.00 101 VAL A CA 1
ATOM 820 C C . VAL A 1 101 ? -21.110 -17.226 -2.359 1.00 91.00 101 VAL A C 1
ATOM 822 O O . VAL A 1 101 ? -21.945 -16.603 -3.009 1.00 91.00 101 VAL A O 1
ATOM 825 N N . CYS A 1 102 ? -21.427 -17.973 -1.307 1.00 91.06 102 CYS A N 1
ATOM 826 C CA . CYS A 1 102 ? -22.766 -18.097 -0.753 1.00 91.06 102 CYS A CA 1
ATOM 827 C C . CYS A 1 102 ? -22.776 -17.563 0.681 1.00 91.06 102 CYS A C 1
ATOM 829 O O . CYS A 1 102 ? -22.012 -18.020 1.529 1.00 91.06 102 CYS A O 1
ATOM 831 N N . ILE A 1 103 ? -23.650 -16.594 0.956 1.00 90.88 103 ILE A N 1
ATOM 832 C CA . ILE A 1 103 ? -23.853 -16.046 2.299 1.00 90.88 103 ILE A CA 1
ATOM 833 C C . ILE A 1 103 ? -25.129 -16.665 2.864 1.00 90.88 103 ILE A C 1
ATOM 835 O O . ILE A 1 103 ? -26.218 -16.486 2.322 1.00 90.88 103 ILE A O 1
ATOM 839 N N . THR A 1 104 ? -24.988 -17.414 3.953 1.00 87.50 104 THR A N 1
ATOM 840 C CA . THR A 1 104 ? -26.123 -18.056 4.632 1.00 87.50 104 THR A CA 1
ATOM 841 C C . THR A 1 104 ? -26.951 -17.044 5.442 1.00 87.50 104 THR A C 1
ATOM 843 O O . THR A 1 104 ? -26.425 -15.999 5.831 1.00 87.50 104 THR A O 1
ATOM 846 N N . PRO A 1 105 ? -28.217 -17.350 5.793 1.00 82.94 105 PRO A N 1
ATOM 847 C CA . PRO A 1 105 ? -29.019 -16.506 6.689 1.00 82.94 105 PRO A CA 1
ATOM 848 C C . PRO A 1 105 ? -28.407 -16.313 8.086 1.00 82.94 105 PRO A C 1
ATOM 850 O O . PRO A 1 105 ? -28.708 -15.335 8.761 1.00 82.94 105 PRO A O 1
ATOM 853 N N . SER A 1 106 ? -27.530 -17.228 8.513 1.00 80.38 106 SER A N 1
ATOM 854 C CA . SER A 1 106 ? -26.731 -17.119 9.739 1.00 80.38 106 SER A CA 1
ATOM 855 C C . SER A 1 106 ? -25.388 -16.409 9.530 1.00 80.38 106 SER A C 1
ATOM 857 O O . SER A 1 106 ? -24.543 -16.450 10.416 1.00 80.38 106 SER A O 1
ATOM 859 N N . ILE A 1 107 ? -25.172 -15.781 8.367 1.00 82.00 107 ILE A N 1
ATOM 860 C CA . ILE A 1 107 ? -24.013 -14.922 8.056 1.00 82.00 107 ILE A CA 1
ATOM 861 C C . ILE A 1 107 ? -22.687 -15.694 7.961 1.00 82.00 107 ILE A C 1
ATOM 863 O O . ILE A 1 107 ? -21.600 -15.129 7.899 1.00 82.00 107 ILE A O 1
ATOM 867 N N . ASN A 1 108 ? -22.766 -17.015 7.800 1.00 82.44 108 ASN A N 1
ATOM 868 C CA . ASN A 1 108 ? -21.615 -17.803 7.376 1.00 82.44 108 ASN A CA 1
ATOM 869 C C . ASN A 1 108 ? -21.356 -17.574 5.886 1.00 82.44 108 ASN A C 1
ATOM 871 O O . ASN A 1 108 ? -22.291 -17.654 5.081 1.00 82.44 108 ASN A O 1
ATOM 875 N N . VAL A 1 109 ? -20.092 -17.338 5.541 1.00 85.69 109 VAL A N 1
ATOM 876 C CA . VAL A 1 109 ? -19.608 -17.213 4.164 1.00 85.69 109 VAL A CA 1
ATOM 877 C C . VAL A 1 109 ? -19.076 -18.573 3.720 1.00 85.69 109 VAL A C 1
ATOM 879 O O . VAL A 1 109 ? -18.114 -19.084 4.289 1.00 85.69 109 VAL A O 1
ATOM 882 N N . LEU A 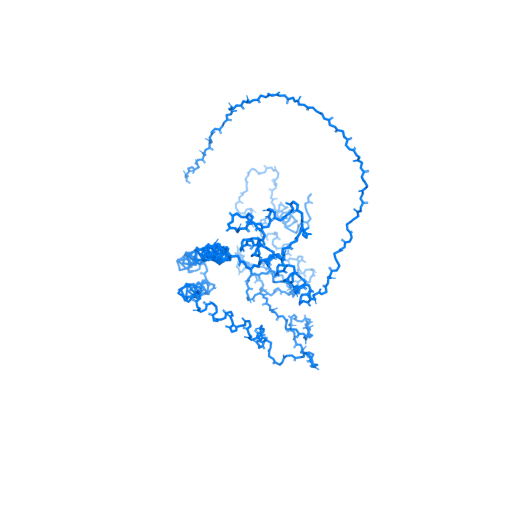1 110 ? -19.723 -19.174 2.724 1.00 87.94 110 LEU A N 1
ATOM 883 C CA . LEU A 1 110 ? -19.323 -20.437 2.109 1.00 87.94 110 LEU A CA 1
ATOM 884 C C . LEU A 1 110 ? -18.748 -20.157 0.721 1.00 87.94 110 LEU A C 1
ATOM 886 O O . LEU A 1 110 ? -19.335 -19.405 -0.057 1.00 87.94 110 LEU A O 1
ATOM 890 N N . THR A 1 111 ? -17.617 -20.774 0.404 1.00 87.44 111 THR A N 1
ATOM 891 C CA . THR A 1 111 ? -16.941 -20.643 -0.887 1.00 87.44 111 THR A CA 1
ATOM 892 C C . THR A 1 111 ? -16.986 -21.978 -1.624 1.00 87.44 111 THR A C 1
ATOM 894 O O . THR A 1 111 ? -16.538 -23.000 -1.109 1.00 87.44 111 THR A O 1
ATOM 897 N N . TYR A 1 112 ? -17.543 -21.974 -2.834 1.00 86.81 112 TYR A N 1
ATOM 898 C CA . TYR A 1 112 ? -17.627 -23.145 -3.702 1.00 86.81 112 TYR A CA 1
ATOM 899 C C . TYR A 1 112 ? -16.801 -22.903 -4.963 1.00 86.81 112 TYR A C 1
ATOM 901 O O . TYR A 1 112 ? -17.124 -21.986 -5.722 1.00 86.81 112 TYR A O 1
ATOM 909 N N . PRO A 1 113 ? -15.745 -23.686 -5.213 1.00 85.88 113 PRO A N 1
ATOM 910 C CA . PRO A 1 113 ? -14.986 -23.548 -6.443 1.00 85.88 113 PRO A CA 1
ATOM 911 C C . PRO A 1 113 ? -15.824 -23.960 -7.656 1.00 85.88 113 PRO A C 1
ATOM 913 O O . PRO A 1 113 ? -16.549 -24.956 -7.613 1.00 85.88 113 PRO A O 1
ATOM 916 N N . ILE A 1 114 ? -15.704 -23.210 -8.751 1.00 82.62 114 ILE A N 1
ATOM 917 C CA . ILE A 1 114 ? -16.194 -23.654 -10.056 1.00 82.62 114 ILE A CA 1
ATOM 918 C C . ILE A 1 114 ? -15.101 -24.541 -10.651 1.00 82.62 114 ILE A C 1
ATOM 920 O O . ILE A 1 114 ? -13.988 -24.077 -10.883 1.00 82.62 114 ILE A O 1
ATOM 924 N N . MET A 1 115 ? -15.410 -25.823 -10.849 1.00 81.12 115 MET A N 1
ATOM 925 C CA . MET A 1 115 ? -14.483 -26.801 -11.424 1.00 81.12 115 MET A CA 1
ATOM 926 C C . MET A 1 115 ? -14.545 -26.722 -12.954 1.00 81.12 115 MET A C 1
ATOM 928 O O . MET A 1 115 ? -15.330 -27.427 -13.588 1.00 81.12 115 MET A O 1
ATOM 932 N N . ASP A 1 116 ? -13.746 -25.840 -13.544 1.00 75.69 116 ASP A N 1
ATOM 933 C CA . ASP A 1 116 ? -13.552 -25.720 -14.991 1.00 75.69 116 ASP A CA 1
ATOM 934 C C . ASP A 1 116 ? -12.050 -25.664 -15.351 1.00 75.69 116 ASP A C 1
ATOM 936 O O . ASP A 1 116 ? -11.183 -25.869 -14.503 1.00 75.69 116 ASP A O 1
ATOM 940 N N . GLU A 1 117 ? -11.730 -25.398 -16.619 1.00 69.12 117 GLU A N 1
ATOM 941 C CA . GLU A 1 117 ? -10.349 -25.279 -17.120 1.00 69.12 117 GLU A CA 1
ATOM 942 C C . GLU A 1 117 ? -9.554 -24.115 -16.483 1.00 69.12 117 GLU A C 1
ATOM 944 O O . GLU A 1 117 ? -8.326 -24.087 -16.541 1.00 69.12 117 GLU A O 1
ATOM 949 N N . TYR A 1 118 ? -10.243 -23.167 -15.842 1.00 61.88 118 TYR A N 1
ATOM 950 C CA . TYR A 1 118 ? -9.681 -22.021 -15.128 1.00 61.88 118 TYR A CA 1
ATOM 951 C C . TYR A 1 118 ? -9.680 -22.218 -13.602 1.00 61.88 118 TYR A C 1
ATOM 953 O O . TYR A 1 118 ? -9.334 -21.292 -12.861 1.00 61.88 118 TYR A O 1
ATOM 961 N N . HIS A 1 119 ? -10.076 -23.397 -13.108 1.00 65.25 119 HIS A N 1
ATOM 962 C CA . HIS A 1 119 ? -10.016 -23.743 -11.693 1.00 65.25 119 HIS A CA 1
ATOM 963 C C . HIS A 1 119 ? -8.566 -23.905 -11.220 1.00 65.25 119 HIS A C 1
ATOM 965 O O . HIS A 1 119 ? -7.747 -24.546 -11.876 1.00 65.25 119 HIS A O 1
ATOM 971 N N . ILE A 1 120 ? -8.245 -23.332 -10.058 1.00 62.72 120 ILE A N 1
ATOM 972 C CA . ILE A 1 120 ? -6.913 -23.411 -9.453 1.00 62.72 120 ILE A CA 1
ATOM 973 C C . ILE A 1 120 ? -7.039 -24.174 -8.132 1.00 62.72 120 ILE A C 1
ATOM 975 O O . ILE A 1 120 ? -7.558 -23.630 -7.158 1.00 62.72 120 ILE A O 1
ATOM 979 N N . ASP A 1 121 ? -6.499 -25.396 -8.083 1.00 62.78 121 ASP A N 1
ATOM 980 C CA . ASP A 1 121 ? -6.564 -26.299 -6.916 1.00 62.78 121 ASP A CA 1
ATOM 981 C C . ASP A 1 121 ? -5.863 -25.739 -5.656 1.00 62.78 121 ASP A C 1
ATOM 983 O O . ASP A 1 121 ? -5.999 -26.266 -4.551 1.00 62.78 121 ASP A O 1
ATOM 987 N N . SER A 1 122 ? -5.061 -24.678 -5.794 1.00 59.88 122 SER A N 1
ATOM 988 C CA . SER A 1 122 ? -4.339 -24.023 -4.696 1.00 59.88 122 SER A CA 1
ATOM 989 C C . SER A 1 122 ? -4.155 -22.520 -4.964 1.00 59.88 122 SER A C 1
ATOM 991 O O . SER A 1 122 ? -3.188 -22.133 -5.623 1.00 59.88 122 SER A O 1
ATOM 993 N N . PRO A 1 123 ? -5.031 -21.637 -4.446 1.00 53.69 123 PRO A N 1
ATOM 994 C CA . PRO A 1 123 ? -4.956 -20.190 -4.690 1.00 53.69 123 PRO A CA 1
ATOM 995 C C . PRO A 1 123 ? -3.686 -19.522 -4.130 1.00 53.69 123 PRO A C 1
ATOM 997 O O . PRO A 1 123 ? -3.283 -18.466 -4.613 1.00 53.69 123 PRO A O 1
ATOM 1000 N N . GLU A 1 124 ? -2.997 -20.151 -3.172 1.00 53.19 124 GLU A N 1
ATOM 1001 C CA . GLU A 1 124 ? -1.685 -19.697 -2.679 1.00 53.19 124 GLU A CA 1
ATOM 1002 C C . GLU A 1 124 ? -0.543 -19.925 -3.689 1.00 53.19 124 GLU A C 1
ATOM 1004 O O . GLU A 1 124 ? 0.522 -19.316 -3.582 1.00 53.19 124 GLU A O 1
ATOM 1009 N N . GLN A 1 125 ? -0.761 -20.780 -4.694 1.00 47.22 125 GLN A N 1
ATOM 1010 C CA . GLN A 1 125 ? 0.213 -21.155 -5.718 1.00 47.22 125 GLN A CA 1
ATOM 1011 C C . GLN A 1 125 ? -0.048 -20.457 -7.055 1.00 47.22 125 GLN A C 1
ATOM 1013 O O . GLN A 1 125 ? 0.169 -21.047 -8.109 1.00 47.22 125 GLN A O 1
ATOM 1018 N N . HIS A 1 126 ? -0.481 -19.196 -7.057 1.00 45.47 126 HIS A N 1
ATOM 1019 C CA . HIS A 1 126 ? -0.303 -18.369 -8.247 1.00 45.47 126 HIS A CA 1
ATOM 1020 C C . HIS A 1 126 ? 1.124 -17.798 -8.224 1.00 45.47 126 HIS A C 1
ATOM 1022 O O . HIS A 1 126 ? 1.362 -16.774 -7.566 1.00 45.47 126 HIS A O 1
ATOM 1028 N N . PRO A 1 127 ? 2.124 -18.404 -8.901 1.00 44.56 127 PRO A N 1
ATOM 1029 C CA . PRO A 1 127 ? 3.347 -17.680 -9.153 1.00 44.56 127 PRO A CA 1
ATOM 1030 C C . PRO A 1 127 ? 2.945 -16.525 -10.065 1.00 44.56 127 PRO A C 1
ATOM 1032 O O . PRO A 1 127 ? 2.648 -16.723 -11.241 1.00 44.56 127 PRO A O 1
ATOM 1035 N N . ARG A 1 128 ? 2.966 -15.289 -9.548 1.00 49.09 128 ARG A N 1
ATOM 1036 C CA . ARG A 1 128 ? 3.253 -14.141 -10.420 1.00 49.09 128 ARG A CA 1
ATOM 1037 C C . ARG A 1 128 ? 4.436 -14.586 -11.264 1.00 49.09 128 ARG A C 1
ATOM 1039 O O . ARG A 1 128 ? 5.460 -14.861 -10.647 1.00 49.09 128 ARG A O 1
ATOM 1046 N N . ASN A 1 129 ? 4.231 -14.746 -12.574 1.00 50.59 129 ASN A N 1
ATOM 1047 C CA . ASN A 1 129 ? 5.167 -15.274 -13.571 1.00 50.59 129 ASN A CA 1
ATOM 1048 C C . ASN A 1 129 ? 6.529 -15.703 -12.966 1.00 50.59 129 ASN A C 1
ATOM 1050 O O . ASN A 1 129 ? 7.274 -14.820 -12.531 1.00 50.59 129 ASN A O 1
ATOM 1054 N N . PRO A 1 130 ? 6.867 -17.006 -12.892 1.00 53.19 130 PRO A N 1
ATOM 1055 C CA . PRO A 1 130 ? 8.017 -17.496 -12.129 1.00 53.19 130 PRO A CA 1
ATOM 1056 C C . PRO A 1 130 ? 9.329 -16.799 -12.500 1.00 53.19 130 PRO A C 1
ATOM 1058 O O . PRO A 1 130 ? 10.148 -16.580 -11.610 1.00 53.19 130 PRO A O 1
ATOM 1061 N N . ASP A 1 131 ? 9.484 -16.338 -13.745 1.00 58.44 131 ASP A N 1
ATOM 1062 C CA . ASP A 1 131 ? 10.602 -15.484 -14.147 1.00 58.44 131 ASP A CA 1
ATOM 1063 C C . ASP A 1 131 ? 10.606 -14.157 -13.384 1.00 58.44 131 ASP A C 1
ATOM 1065 O O . ASP A 1 131 ? 11.600 -13.804 -12.762 1.00 58.44 131 ASP A O 1
ATOM 1069 N N . PHE A 1 132 ? 9.488 -13.433 -13.326 1.00 51.88 132 PHE A N 1
ATOM 1070 C CA . PHE A 1 132 ? 9.374 -12.204 -12.534 1.00 51.88 132 PHE A CA 1
ATOM 1071 C C . PHE A 1 132 ? 9.551 -12.438 -11.033 1.00 51.88 132 PHE A C 1
ATOM 1073 O O . PHE A 1 132 ? 10.105 -11.570 -10.360 1.00 51.88 132 PHE A O 1
ATOM 1080 N N . ALA A 1 133 ? 9.107 -13.570 -10.481 1.00 54.69 133 ALA A N 1
ATOM 1081 C CA . ALA A 1 133 ? 9.341 -13.899 -9.077 1.00 54.69 133 ALA A CA 1
ATOM 1082 C C . ALA A 1 133 ? 10.822 -14.202 -8.811 1.00 54.69 133 ALA A C 1
ATOM 1084 O O . ALA A 1 133 ? 11.381 -13.649 -7.868 1.00 54.69 133 ALA A O 1
ATOM 1085 N N . GLN A 1 134 ? 11.477 -14.994 -9.662 1.00 59.16 134 GLN A N 1
ATOM 1086 C CA . GLN A 1 134 ? 12.910 -15.299 -9.598 1.00 59.16 134 GLN A CA 1
ATOM 1087 C C . GLN A 1 134 ? 13.751 -14.034 -9.784 1.00 59.16 134 GLN A C 1
ATOM 1089 O O . GLN A 1 134 ? 14.607 -13.748 -8.952 1.00 59.16 134 GLN A O 1
ATOM 1094 N N . PHE A 1 135 ? 13.452 -13.217 -10.798 1.00 57.94 135 PHE A N 1
ATOM 1095 C CA . PHE A 1 135 ? 14.099 -11.928 -11.022 1.00 57.94 135 PHE A CA 1
ATOM 1096 C C . PHE A 1 135 ? 13.847 -10.971 -9.869 1.00 57.94 135 PHE A C 1
ATOM 1098 O O . PHE A 1 135 ? 14.786 -10.330 -9.425 1.00 57.94 135 PHE A O 1
ATOM 1105 N N . ARG A 1 136 ? 12.630 -10.880 -9.323 1.00 56.41 136 ARG A N 1
ATOM 1106 C CA . ARG A 1 136 ? 12.335 -10.016 -8.170 1.00 56.41 136 ARG A CA 1
ATOM 1107 C C . ARG A 1 136 ? 13.028 -10.508 -6.908 1.00 56.41 136 ARG A C 1
ATOM 1109 O O . ARG A 1 136 ? 13.551 -9.688 -6.166 1.00 56.41 136 ARG A O 1
ATOM 1116 N N . ILE A 1 137 ? 13.046 -11.812 -6.651 1.00 65.00 137 ILE A N 1
ATOM 1117 C CA . ILE A 1 137 ? 13.728 -12.412 -5.501 1.00 65.00 137 ILE A CA 1
ATOM 1118 C C . ILE A 1 137 ? 15.236 -12.203 -5.641 1.00 65.00 137 ILE A C 1
ATOM 1120 O O . ILE A 1 137 ? 15.854 -11.720 -4.700 1.00 65.00 137 ILE A O 1
ATOM 1124 N N . ALA A 1 138 ? 15.821 -12.481 -6.807 1.00 66.56 138 ALA A N 1
ATOM 1125 C CA . ALA A 1 138 ? 17.234 -12.248 -7.090 1.00 66.56 138 ALA A CA 1
ATOM 1126 C C . ALA A 1 138 ? 17.584 -10.756 -7.017 1.00 66.56 138 ALA A C 1
ATOM 1128 O O . ALA A 1 138 ? 18.525 -10.386 -6.329 1.00 66.56 138 ALA A O 1
ATOM 1129 N N . TYR A 1 139 ? 16.787 -9.882 -7.631 1.00 64.62 139 TYR A N 1
ATOM 1130 C CA . TYR A 1 139 ? 16.952 -8.428 -7.602 1.00 64.62 139 TYR A CA 1
ATOM 1131 C C . TYR A 1 139 ? 16.863 -7.876 -6.177 1.00 64.62 139 TYR A C 1
ATOM 1133 O O . TYR A 1 139 ? 17.748 -7.147 -5.745 1.00 64.62 139 TYR A O 1
ATOM 1141 N N . VAL A 1 140 ? 15.855 -8.267 -5.394 1.00 63.41 140 VAL A N 1
ATOM 1142 C CA . VAL A 1 140 ? 15.716 -7.850 -3.988 1.00 63.41 140 VAL A CA 1
ATOM 1143 C C . VAL A 1 140 ? 16.853 -8.414 -3.131 1.00 63.41 140 VAL A C 1
ATOM 1145 O O . VAL A 1 140 ? 17.352 -7.726 -2.243 1.00 63.41 140 VAL A O 1
ATOM 1148 N N . ARG A 1 141 ? 17.317 -9.635 -3.412 1.00 62.06 141 ARG A N 1
ATOM 1149 C CA . ARG A 1 141 ? 18.420 -10.283 -2.690 1.00 62.06 141 ARG A CA 1
ATOM 1150 C C . ARG A 1 141 ? 19.797 -9.749 -3.084 1.00 62.06 141 ARG A C 1
ATOM 1152 O O . ARG A 1 141 ? 20.700 -9.812 -2.268 1.00 62.06 141 ARG A O 1
ATOM 1159 N N . ILE A 1 142 ? 19.966 -9.195 -4.279 1.00 65.56 142 ILE A N 1
ATOM 1160 C CA . ILE A 1 142 ? 21.220 -8.575 -4.729 1.00 65.56 142 ILE A CA 1
ATOM 1161 C C . ILE A 1 142 ? 21.260 -7.091 -4.337 1.00 65.56 142 ILE A C 1
ATOM 1163 O O . ILE A 1 142 ? 22.287 -6.603 -3.880 1.00 65.56 142 ILE A O 1
ATOM 1167 N N . VAL A 1 143 ? 20.139 -6.374 -4.456 1.00 62.75 143 VAL A N 1
ATOM 1168 C CA . VAL A 1 143 ? 20.074 -4.915 -4.262 1.00 62.75 143 VAL A CA 1
ATOM 1169 C C . VAL A 1 143 ? 19.705 -4.519 -2.821 1.00 62.75 143 VAL A C 1
ATOM 1171 O O . VAL A 1 143 ? 20.109 -3.454 -2.362 1.00 62.75 143 VAL A O 1
ATOM 1174 N N . HIS A 1 144 ? 18.978 -5.355 -2.064 1.00 63.72 144 HIS A N 1
ATOM 1175 C CA . HIS A 1 144 ? 18.387 -4.973 -0.766 1.00 63.72 144 HIS A CA 1
ATOM 1176 C C . HIS A 1 144 ? 18.606 -5.964 0.402 1.00 63.72 144 HIS A C 1
ATOM 1178 O O . HIS A 1 144 ? 17.943 -5.840 1.436 1.00 63.72 144 HIS A O 1
ATOM 1184 N N . PHE A 1 145 ? 19.560 -6.903 0.313 1.00 59.34 145 PHE A N 1
ATOM 1185 C CA . PHE A 1 145 ? 19.781 -7.948 1.337 1.00 59.34 145 PHE A CA 1
ATOM 1186 C C . PHE A 1 145 ? 20.015 -7.416 2.760 1.00 59.34 145 PHE A C 1
ATOM 1188 O O . PHE A 1 145 ? 19.464 -7.946 3.723 1.00 59.34 145 PHE A O 1
ATOM 1195 N N . SER A 1 146 ? 20.800 -6.343 2.900 1.00 57.12 146 SER A N 1
ATOM 1196 C CA . SER A 1 146 ? 21.186 -5.806 4.214 1.00 57.12 146 SER A CA 1
ATOM 1197 C C . SER A 1 146 ? 20.080 -4.967 4.874 1.00 57.12 146 SER A C 1
ATOM 1199 O O . SER A 1 146 ? 19.874 -5.033 6.083 1.00 57.12 146 SER A O 1
ATOM 1201 N N . ALA A 1 147 ? 19.306 -4.215 4.087 1.00 62.75 147 ALA A N 1
ATOM 1202 C CA . ALA A 1 147 ? 18.240 -3.366 4.623 1.00 62.75 147 ALA A CA 1
ATOM 1203 C C . ALA A 1 147 ? 16.926 -4.134 4.862 1.00 62.75 147 ALA A C 1
ATOM 1205 O O . ALA A 1 147 ? 16.157 -3.800 5.765 1.00 62.75 147 ALA A O 1
ATOM 1206 N N . SER A 1 148 ? 16.672 -5.193 4.085 1.00 67.38 148 SER A N 1
ATOM 1207 C CA . SER A 1 148 ? 15.441 -5.981 4.181 1.00 67.38 148 SER A CA 1
ATOM 1208 C C . SER A 1 148 ? 15.373 -6.842 5.447 1.00 67.38 148 SER A C 1
ATOM 1210 O O . SER A 1 148 ? 14.291 -6.973 6.019 1.00 67.38 148 SER A O 1
ATOM 1212 N N . SER A 1 149 ? 16.498 -7.387 5.923 1.00 71.81 149 SER A N 1
ATOM 1213 C CA . SER A 1 149 ? 16.537 -8.243 7.120 1.00 71.81 149 SER A CA 1
ATOM 1214 C C . SER A 1 149 ? 16.192 -7.472 8.400 1.00 71.81 149 SER A C 1
ATOM 1216 O O . SER A 1 149 ? 15.344 -7.915 9.174 1.00 71.81 149 SER A O 1
ATOM 1218 N N . LYS A 1 150 ? 16.759 -6.270 8.575 1.00 79.69 150 LYS A N 1
ATOM 1219 C CA . LYS A 1 150 ? 16.463 -5.371 9.704 1.00 79.69 150 LYS A CA 1
ATOM 1220 C C . LYS A 1 150 ? 15.011 -4.887 9.687 1.00 79.69 150 LYS A C 1
ATOM 1222 O O . LYS A 1 150 ? 14.360 -4.818 10.725 1.00 79.69 150 LYS A O 1
ATOM 1227 N N . LEU A 1 151 ? 14.479 -4.580 8.505 1.00 79.25 151 LEU A N 1
ATOM 1228 C CA . LEU A 1 151 ? 13.083 -4.175 8.337 1.00 79.25 151 LEU A CA 1
ATOM 1229 C C . LEU A 1 151 ? 12.110 -5.326 8.629 1.00 79.25 151 LEU A C 1
ATOM 1231 O O . LEU A 1 151 ? 11.063 -5.107 9.236 1.00 79.25 151 LEU A O 1
ATOM 1235 N N . SER A 1 152 ? 12.471 -6.555 8.252 1.00 80.56 152 SER A N 1
ATOM 1236 C CA . SER A 1 152 ? 11.689 -7.753 8.562 1.00 80.56 152 SER A CA 1
ATOM 1237 C C . SER A 1 152 ? 11.666 -8.056 10.060 1.00 80.56 152 SER A C 1
ATOM 1239 O O . SER A 1 152 ? 10.607 -8.405 10.579 1.00 80.56 152 SER A O 1
ATOM 1241 N N . SER A 1 153 ? 12.792 -7.903 10.767 1.00 86.88 153 SER A N 1
ATOM 1242 C CA . SER A 1 153 ? 12.831 -8.119 12.218 1.00 86.88 153 SER A CA 1
ATOM 1243 C C . SER A 1 153 ? 12.008 -7.067 12.968 1.00 86.88 153 SER A C 1
ATOM 1245 O O . SER A 1 153 ? 11.174 -7.431 13.787 1.00 86.88 153 SER A O 1
ATOM 1247 N N . MET A 1 154 ? 12.126 -5.779 12.618 1.00 87.88 154 MET A N 1
ATOM 1248 C CA . MET A 1 154 ? 11.321 -4.714 13.244 1.00 87.88 154 MET A CA 1
ATOM 1249 C C . MET A 1 154 ? 9.814 -4.870 12.986 1.00 87.88 154 MET A C 1
ATOM 1251 O O . MET A 1 154 ? 9.009 -4.606 13.878 1.00 87.88 154 MET A O 1
ATOM 1255 N N . LYS A 1 155 ? 9.410 -5.317 11.787 1.00 85.69 155 LYS A N 1
ATOM 1256 C CA . LYS A 1 155 ? 7.999 -5.611 11.477 1.00 85.69 155 LYS A CA 1
ATOM 1257 C C . LYS A 1 155 ? 7.464 -6.792 12.284 1.00 85.69 155 LYS A C 1
ATOM 1259 O O . LYS A 1 155 ? 6.334 -6.721 12.763 1.00 85.69 155 LYS A O 1
ATOM 1264 N N . LYS A 1 156 ? 8.269 -7.845 12.453 1.00 90.06 156 LYS A N 1
ATOM 1265 C CA . LYS A 1 156 ? 7.924 -8.993 13.298 1.00 90.06 156 LYS A CA 1
ATOM 1266 C C . LYS A 1 156 ? 7.740 -8.560 14.756 1.00 90.06 156 LYS A C 1
ATOM 1268 O O . LYS A 1 156 ? 6.683 -8.812 15.325 1.00 90.06 156 LYS A O 1
ATOM 1273 N N . ASP A 1 157 ? 8.689 -7.802 15.303 1.00 89.50 157 ASP A N 1
ATOM 1274 C CA . ASP A 1 157 ? 8.613 -7.273 16.671 1.00 89.50 157 ASP A CA 1
ATOM 1275 C C . ASP A 1 157 ? 7.389 -6.360 16.876 1.00 89.50 157 ASP A C 1
ATOM 1277 O O . ASP A 1 157 ? 6.757 -6.374 17.936 1.00 89.50 157 ASP A O 1
ATOM 1281 N N . LEU A 1 158 ? 7.029 -5.557 15.867 1.00 90.06 158 LEU A N 1
ATOM 1282 C CA . LEU A 1 158 ? 5.846 -4.693 15.887 1.00 90.06 158 LEU A CA 1
ATOM 1283 C C . LEU A 1 158 ? 4.547 -5.504 15.900 1.00 90.06 158 LEU A C 1
ATOM 1285 O O . LEU A 1 158 ? 3.640 -5.177 16.668 1.00 90.06 158 LEU A O 1
ATOM 1289 N N . PHE A 1 159 ? 4.466 -6.553 15.080 1.00 88.38 159 PHE A N 1
ATOM 1290 C CA . PHE A 1 159 ? 3.323 -7.461 15.058 1.00 88.38 159 PHE A CA 1
ATOM 1291 C C . PHE A 1 159 ? 3.154 -8.163 16.409 1.00 88.38 159 PHE A C 1
ATOM 1293 O O . PHE A 1 159 ? 2.087 -8.065 17.013 1.00 88.38 159 PHE A O 1
ATOM 1300 N N . GLU A 1 160 ? 4.223 -8.767 16.936 1.00 91.38 160 GLU A N 1
ATOM 1301 C CA . GLU A 1 160 ? 4.215 -9.441 18.241 1.00 91.38 160 GLU A CA 1
ATOM 1302 C C . GLU A 1 160 ? 3.814 -8.482 19.374 1.00 91.38 160 GLU A C 1
ATOM 1304 O O . GLU A 1 160 ? 2.970 -8.806 20.211 1.00 91.38 160 GLU A O 1
ATOM 1309 N N . THR A 1 161 ? 4.353 -7.257 19.379 1.00 87.25 161 THR A N 1
ATOM 1310 C CA . THR A 1 161 ? 4.032 -6.249 20.405 1.00 87.25 161 THR A CA 1
ATOM 1311 C C . THR A 1 161 ? 2.578 -5.757 20.296 1.00 87.25 161 THR A C 1
ATOM 1313 O O . THR A 1 161 ? 1.926 -5.546 21.320 1.00 87.25 161 THR A O 1
ATOM 1316 N N . ARG A 1 162 ? 2.030 -5.597 19.079 1.00 86.31 162 ARG A N 1
ATOM 1317 C CA . ARG A 1 162 ? 0.604 -5.270 18.875 1.00 86.31 162 ARG A CA 1
ATOM 1318 C C . ARG A 1 162 ? -0.305 -6.397 19.340 1.00 86.31 162 ARG A C 1
ATOM 1320 O O . ARG A 1 162 ? -1.313 -6.132 19.989 1.00 86.31 162 ARG A O 1
ATOM 1327 N N . GLN A 1 163 ? 0.071 -7.637 19.053 1.00 86.69 163 GLN A N 1
ATOM 1328 C CA . GLN A 1 163 ? -0.681 -8.807 19.477 1.00 86.69 163 GLN A CA 1
ATOM 1329 C C . GLN A 1 163 ? -0.752 -8.881 21.008 1.00 86.69 163 GLN A C 1
ATOM 1331 O O . GLN A 1 163 ? -1.836 -9.006 21.571 1.00 86.69 163 GLN A O 1
ATOM 1336 N N . GLN A 1 164 ? 0.383 -8.696 21.693 1.00 85.88 164 GLN A N 1
ATOM 1337 C CA . GLN A 1 164 ? 0.440 -8.640 23.158 1.00 85.88 164 GLN A CA 1
ATOM 1338 C C . GLN A 1 164 ? -0.408 -7.490 23.739 1.00 85.88 164 GLN A C 1
ATOM 1340 O O . GLN A 1 164 ? -0.999 -7.639 24.808 1.00 85.88 164 GLN A O 1
ATOM 1345 N N . MET A 1 165 ? -0.497 -6.350 23.042 1.00 82.94 165 MET A N 1
ATOM 1346 C CA . MET A 1 165 ? -1.317 -5.205 23.460 1.00 82.94 165 MET A CA 1
ATOM 1347 C C . MET A 1 165 ? -2.806 -5.498 23.328 1.00 82.94 165 MET A C 1
ATOM 1349 O O . MET A 1 165 ? -3.555 -5.158 24.238 1.00 82.94 165 MET A O 1
ATOM 1353 N N . ASN A 1 166 ? -3.218 -6.173 22.256 1.00 80.38 166 ASN A N 1
ATOM 1354 C CA . ASN A 1 166 ? -4.605 -6.594 22.069 1.00 80.38 166 ASN A CA 1
ATOM 1355 C C . ASN A 1 166 ? -5.034 -7.677 23.074 1.00 80.38 166 ASN A C 1
ATOM 1357 O O . ASN A 1 166 ? -6.206 -7.733 23.429 1.00 80.38 166 ASN A O 1
ATOM 1361 N N . MET A 1 167 ? -4.101 -8.506 23.563 1.00 79.94 167 MET A N 1
ATOM 1362 C CA . MET A 1 167 ? -4.366 -9.497 24.618 1.00 79.94 167 MET A CA 1
ATOM 1363 C C . MET A 1 167 ? -4.401 -8.905 26.040 1.00 79.94 167 MET A C 1
ATOM 1365 O O . MET A 1 167 ? -4.863 -9.573 26.961 1.00 79.94 167 MET A O 1
ATOM 1369 N N . THR A 1 168 ? -3.892 -7.687 26.254 1.00 81.88 168 THR A N 1
ATOM 1370 C CA . THR A 1 168 ? -3.801 -7.062 27.587 1.00 81.88 168 THR A CA 1
ATOM 1371 C C . THR A 1 168 ? -5.027 -6.180 27.843 1.00 81.88 168 THR A C 1
ATOM 1373 O O . THR A 1 168 ? -5.296 -5.274 27.052 1.00 81.88 168 THR A O 1
ATOM 1376 N N . SER A 1 169 ? -5.758 -6.386 28.950 1.00 75.81 169 SER A N 1
ATOM 1377 C CA . SER A 1 169 ? -6.896 -5.516 29.284 1.00 75.81 169 SER A CA 1
ATOM 1378 C C . SER A 1 169 ? -6.393 -4.099 29.593 1.00 75.81 169 SER A C 1
ATOM 1380 O O . SER A 1 169 ? -5.504 -3.881 30.417 1.00 75.81 169 SER A O 1
ATOM 1382 N N . ALA A 1 170 ? -6.935 -3.106 28.886 1.00 69.88 170 ALA A N 1
ATOM 1383 C CA . ALA A 1 170 ? -6.486 -1.719 29.012 1.00 69.88 170 ALA A CA 1
ATOM 1384 C C . ALA A 1 170 ? -6.859 -1.084 30.367 1.00 69.88 170 ALA A C 1
ATOM 1386 O O . ALA A 1 170 ? -6.271 -0.072 30.744 1.00 69.88 170 ALA A O 1
ATOM 1387 N N . GLN A 1 171 ? -7.833 -1.661 31.080 1.00 68.62 171 GLN A N 1
ATOM 1388 C CA . GLN A 1 171 ? -8.372 -1.134 32.336 1.00 68.62 171 GLN A CA 1
ATOM 1389 C C . GLN A 1 171 ? -7.692 -1.741 33.572 1.00 68.62 171 GLN A C 1
ATOM 1391 O O . GLN A 1 171 ? -7.286 -0.978 34.445 1.00 68.62 171 GLN A O 1
ATOM 1396 N N . ASP A 1 172 ? -7.483 -3.062 33.625 1.00 78.94 172 ASP A N 1
ATOM 1397 C CA . ASP A 1 172 ? -6.888 -3.707 34.810 1.00 78.94 172 ASP A CA 1
ATOM 1398 C C . ASP A 1 172 ? -5.352 -3.684 34.773 1.00 78.94 172 ASP A C 1
ATOM 1400 O O . ASP A 1 172 ? -4.697 -3.476 35.793 1.00 78.94 172 ASP A O 1
ATOM 1404 N N . GLU A 1 173 ? -4.752 -3.823 33.584 1.00 86.25 173 GLU A N 1
ATOM 1405 C CA . GLU A 1 173 ? -3.295 -3.839 33.386 1.00 86.25 173 GLU A CA 1
ATOM 1406 C C . GLU A 1 173 ? -2.772 -2.542 32.733 1.00 86.25 173 GLU A C 1
ATOM 1408 O O . GLU A 1 173 ? -1.838 -2.565 31.922 1.00 86.25 173 GLU A O 1
ATOM 1413 N N . PHE A 1 174 ? -3.335 -1.381 33.097 1.00 79.56 174 PHE A N 1
ATOM 1414 C CA . PHE A 1 174 ? -3.031 -0.085 32.462 1.00 79.56 174 PHE A CA 1
ATOM 1415 C C . PHE A 1 174 ? -1.526 0.230 32.384 1.00 79.56 174 PHE A C 1
ATOM 1417 O O . PHE A 1 174 ? -1.035 0.728 31.371 1.00 79.56 174 PHE A O 1
ATOM 1424 N N . SER A 1 175 ? -0.755 -0.095 33.426 1.00 85.94 175 SER A N 1
ATOM 1425 C CA . SER A 1 175 ? 0.692 0.160 33.463 1.00 85.94 175 SER A CA 1
ATOM 1426 C C . SER A 1 175 ? 1.474 -0.665 32.429 1.00 85.94 175 SER A C 1
ATOM 1428 O O . SER A 1 175 ? 2.427 -0.163 31.824 1.00 85.94 175 SER A O 1
ATOM 1430 N N . LYS A 1 176 ? 1.057 -1.910 32.178 1.00 86.69 176 LYS A N 1
ATOM 1431 C CA . LYS A 1 176 ? 1.635 -2.801 31.165 1.00 86.69 176 LYS A CA 1
ATOM 1432 C C . LYS A 1 176 ? 1.158 -2.405 29.771 1.00 86.69 176 LYS A C 1
ATOM 1434 O O . LYS A 1 176 ? 1.989 -2.254 28.876 1.00 86.69 176 LYS A O 1
ATOM 1439 N N . TRP A 1 177 ? -0.137 -2.127 29.619 1.00 87.00 177 TRP A N 1
ATOM 1440 C CA . TRP A 1 177 ? -0.734 -1.623 28.384 1.00 87.00 177 TRP A CA 1
ATOM 1441 C C . TRP A 1 177 ? -0.060 -0.321 27.915 1.00 87.00 177 TRP A C 1
ATOM 1443 O O . TRP A 1 177 ? 0.373 -0.225 26.768 1.00 87.00 177 TRP A O 1
ATOM 1453 N N . ALA A 1 178 ? 0.160 0.644 28.814 1.00 88.75 178 ALA A N 1
ATOM 1454 C CA . ALA A 1 178 ? 0.814 1.915 28.500 1.00 88.75 178 ALA A CA 1
ATOM 1455 C C . ALA A 1 178 ? 2.282 1.746 28.063 1.00 88.75 178 ALA A C 1
ATOM 1457 O O . ALA A 1 178 ? 2.745 2.426 27.142 1.00 88.75 178 ALA A O 1
ATOM 1458 N N . ARG A 1 179 ? 3.033 0.831 28.696 1.00 93.12 179 ARG A N 1
ATOM 1459 C CA . ARG A 1 179 ? 4.412 0.503 28.282 1.00 93.12 179 ARG A CA 1
ATOM 1460 C C . ARG A 1 179 ? 4.437 -0.126 26.892 1.00 93.12 179 ARG A C 1
ATOM 1462 O O . ARG A 1 179 ? 5.277 0.234 26.068 1.00 93.12 179 ARG A O 1
ATOM 1469 N N . LEU A 1 180 ? 3.507 -1.038 26.632 1.00 91.50 180 LEU A N 1
ATOM 1470 C CA . LEU A 1 180 ? 3.415 -1.763 25.375 1.00 91.50 180 LEU A CA 1
ATOM 1471 C C . LEU A 1 180 ? 2.982 -0.850 24.225 1.00 91.50 180 LEU A C 1
ATOM 1473 O O . LEU A 1 180 ? 3.587 -0.883 23.157 1.00 91.50 180 LEU A O 1
ATOM 1477 N N . ARG A 1 181 ? 2.038 0.063 24.480 1.00 90.56 181 ARG A N 1
ATOM 1478 C CA . ARG A 1 181 ? 1.620 1.086 23.521 1.00 90.56 181 ARG A CA 1
ATOM 1479 C C . ARG A 1 181 ? 2.779 1.982 23.086 1.00 90.56 181 ARG A C 1
ATOM 1481 O O . ARG A 1 181 ? 3.023 2.113 21.892 1.00 90.56 181 ARG A O 1
ATOM 1488 N N . ARG A 1 182 ? 3.569 2.505 24.033 1.00 94.75 182 ARG A N 1
ATOM 1489 C CA . ARG A 1 182 ? 4.777 3.298 23.718 1.00 94.75 182 ARG A CA 1
ATOM 1490 C C . ARG A 1 182 ? 5.789 2.509 22.885 1.00 94.75 182 ARG A C 1
ATOM 1492 O O . ARG A 1 182 ? 6.469 3.084 22.038 1.00 94.75 182 ARG A O 1
ATOM 1499 N N . LYS A 1 183 ? 5.904 1.196 23.120 1.00 93.88 183 LYS A N 1
ATOM 1500 C CA . LYS A 1 183 ? 6.767 0.308 22.329 1.00 93.88 183 LYS A CA 1
ATOM 1501 C C . LYS A 1 183 ? 6.238 0.140 20.899 1.00 93.88 183 LYS A C 1
ATOM 1503 O O . LYS A 1 183 ? 7.039 0.224 19.972 1.00 93.88 183 LYS A O 1
ATOM 1508 N N . VAL A 1 184 ? 4.922 -0.017 20.713 1.00 93.75 184 VAL A N 1
ATOM 1509 C CA . VAL A 1 184 ? 4.275 -0.023 19.385 1.00 93.75 184 VAL A CA 1
ATOM 1510 C C . VAL A 1 184 ? 4.514 1.299 18.661 1.00 93.75 184 VAL A C 1
ATOM 1512 O O . VAL A 1 184 ? 4.939 1.280 17.508 1.00 93.75 184 VAL A O 1
ATOM 1515 N N . ASP A 1 185 ? 4.306 2.435 19.327 1.00 94.31 185 ASP A N 1
ATOM 1516 C CA . ASP A 1 185 ? 4.500 3.758 18.723 1.00 94.31 185 ASP A CA 1
ATOM 1517 C C . ASP A 1 185 ? 5.972 3.961 18.305 1.00 94.31 185 ASP A C 1
ATOM 1519 O O . ASP A 1 185 ? 6.255 4.385 17.184 1.00 94.31 185 ASP A O 1
ATOM 1523 N N . LYS A 1 186 ? 6.928 3.553 19.155 1.00 95.75 186 LYS A N 1
ATOM 1524 C CA . LYS A 1 186 ? 8.369 3.603 18.853 1.00 95.75 186 LYS A CA 1
ATOM 1525 C C . LYS A 1 186 ? 8.755 2.710 17.668 1.00 95.75 186 LYS A C 1
ATOM 1527 O O . LYS A 1 186 ? 9.501 3.153 16.799 1.00 95.75 186 LYS A O 1
ATOM 1532 N N . LEU A 1 187 ? 8.283 1.461 17.637 1.00 93.25 187 LEU A N 1
ATOM 1533 C CA . LEU A 1 187 ? 8.576 0.524 16.545 1.00 93.25 187 LEU A CA 1
ATOM 1534 C C . LEU A 1 187 ? 7.934 0.976 15.228 1.00 93.25 187 LEU A C 1
ATOM 1536 O O . LEU A 1 187 ? 8.563 0.863 14.180 1.00 93.25 187 LEU A O 1
ATOM 1540 N N . THR A 1 188 ? 6.726 1.543 15.284 1.00 92.06 188 THR A N 1
ATOM 1541 C CA . THR A 1 188 ? 6.040 2.092 14.103 1.00 92.06 188 THR A CA 1
ATOM 1542 C C . THR A 1 188 ? 6.859 3.235 13.501 1.00 92.06 188 THR A C 1
ATOM 1544 O O . THR A 1 188 ? 7.163 3.207 12.311 1.00 92.06 188 THR A O 1
ATOM 1547 N N . ALA A 1 189 ? 7.326 4.174 14.333 1.00 94.56 189 ALA A N 1
ATOM 1548 C CA . ALA A 1 189 ? 8.172 5.277 13.883 1.00 94.56 189 ALA A CA 1
ATOM 1549 C C . ALA A 1 189 ? 9.486 4.797 13.235 1.00 94.56 189 ALA A C 1
ATOM 1551 O O . ALA A 1 189 ? 9.884 5.315 12.194 1.00 94.56 189 ALA A O 1
ATOM 1552 N N . GLN A 1 190 ? 10.137 3.771 13.803 1.00 92.75 190 GLN A N 1
ATOM 1553 C CA . GLN A 1 190 ? 11.362 3.197 13.229 1.00 92.75 190 GLN A CA 1
ATOM 1554 C C . GLN A 1 190 ? 11.123 2.521 11.872 1.00 92.75 190 GLN A C 1
ATOM 1556 O O . GLN A 1 190 ? 11.956 2.645 10.973 1.00 92.75 190 GLN A O 1
ATOM 1561 N N . VAL A 1 191 ? 9.996 1.820 11.706 1.00 90.25 191 VAL A N 1
ATOM 1562 C CA . VAL A 1 191 ? 9.617 1.201 10.427 1.00 90.25 191 VAL A CA 1
ATOM 1563 C C . VAL A 1 191 ? 9.359 2.269 9.363 1.00 90.25 191 VAL A C 1
ATOM 1565 O O . VAL A 1 191 ? 9.856 2.139 8.244 1.00 90.25 191 VAL A O 1
ATOM 1568 N N . ASP A 1 192 ? 8.647 3.341 9.705 1.00 89.38 192 ASP A N 1
ATOM 1569 C CA . ASP A 1 192 ? 8.353 4.429 8.769 1.00 89.38 192 ASP A CA 1
ATOM 1570 C C . ASP A 1 192 ? 9.609 5.204 8.357 1.00 89.38 192 ASP A C 1
ATOM 1572 O O . ASP A 1 192 ? 9.774 5.544 7.185 1.00 89.38 192 ASP A O 1
ATOM 1576 N N . GLU A 1 193 ? 10.532 5.450 9.287 1.00 91.25 193 GLU A N 1
ATOM 1577 C CA . GLU A 1 193 ? 11.807 6.108 8.990 1.00 91.25 193 GLU A CA 1
ATOM 1578 C C . GLU A 1 193 ? 12.696 5.265 8.065 1.00 91.25 193 GLU A C 1
ATOM 1580 O O . GLU A 1 193 ? 13.275 5.787 7.111 1.00 91.25 193 GLU A O 1
ATOM 1585 N N . GLN A 1 194 ? 12.744 3.947 8.277 1.00 85.19 194 GLN A N 1
ATOM 1586 C CA . GLN A 1 194 ? 13.471 3.032 7.392 1.00 85.19 194 GLN A CA 1
ATOM 1587 C C . GLN A 1 194 ? 12.801 2.886 6.018 1.00 85.19 194 GLN A C 1
ATOM 1589 O O . GLN A 1 194 ? 13.489 2.815 5.004 1.00 85.19 194 GLN A O 1
ATOM 1594 N N . ASN A 1 195 ? 11.468 2.903 5.938 1.00 85.50 195 ASN A N 1
ATOM 1595 C CA . ASN A 1 195 ? 10.769 2.943 4.649 1.00 85.50 195 ASN A CA 1
ATOM 1596 C C . ASN A 1 195 ? 11.095 4.229 3.871 1.00 85.50 195 ASN A C 1
ATOM 1598 O O . ASN A 1 195 ? 11.318 4.180 2.661 1.00 85.50 195 ASN A O 1
ATOM 1602 N N . LYS A 1 196 ? 11.176 5.376 4.559 1.00 86.50 196 LYS A N 1
ATOM 1603 C CA . LYS A 1 196 ? 11.570 6.655 3.948 1.00 86.50 196 LYS A CA 1
ATOM 1604 C C . LYS A 1 196 ? 13.017 6.633 3.451 1.00 86.50 196 LYS A C 1
ATOM 1606 O O . LYS A 1 196 ? 13.270 7.101 2.341 1.00 86.50 196 LYS A O 1
ATOM 1611 N N . SER A 1 197 ? 13.951 6.072 4.224 1.00 82.88 197 SER A N 1
ATOM 1612 C CA . SER A 1 197 ? 15.359 5.961 3.810 1.00 82.88 197 SER A CA 1
ATOM 1613 C C . SER A 1 197 ? 15.556 4.987 2.642 1.00 82.88 197 SER A C 1
ATOM 1615 O O . SER A 1 197 ? 16.401 5.211 1.774 1.00 82.88 197 SER A O 1
ATOM 1617 N N . LEU A 1 198 ? 14.740 3.933 2.562 1.00 80.06 198 LEU A N 1
ATOM 1618 C CA . LEU A 1 198 ? 14.711 3.027 1.416 1.00 80.06 198 LEU A CA 1
ATOM 1619 C C . LEU A 1 198 ? 14.182 3.711 0.156 1.00 80.06 198 LEU A C 1
ATOM 1621 O O . LEU A 1 198 ? 14.809 3.598 -0.895 1.00 80.06 198 LEU A O 1
ATOM 1625 N N . ALA A 1 199 ? 13.079 4.454 0.261 1.00 76.25 199 ALA A N 1
ATOM 1626 C CA . ALA A 1 199 ? 12.508 5.185 -0.867 1.00 76.25 199 ALA A CA 1
ATOM 1627 C C . ALA A 1 199 ? 13.478 6.251 -1.410 1.00 76.25 199 ALA A C 1
ATOM 1629 O O . ALA A 1 199 ? 13.649 6.370 -2.625 1.00 76.25 199 ALA A O 1
ATOM 1630 N N . SER A 1 200 ? 14.173 6.984 -0.531 1.00 77.81 200 SER A N 1
ATOM 1631 C CA . SER A 1 200 ? 15.180 7.967 -0.950 1.00 77.81 200 SER A CA 1
ATOM 1632 C C . SER A 1 200 ? 16.411 7.312 -1.587 1.00 77.81 200 SER A C 1
ATOM 1634 O O . SER A 1 200 ? 16.890 7.795 -2.612 1.00 77.81 200 SER A O 1
ATOM 1636 N N . THR A 1 201 ? 16.875 6.174 -1.055 1.00 75.69 201 THR A N 1
ATOM 1637 C CA . THR A 1 201 ? 17.989 5.399 -1.635 1.00 75.69 201 THR A CA 1
ATOM 1638 C C . THR A 1 201 ? 17.628 4.847 -3.014 1.00 75.69 201 THR A C 1
ATOM 1640 O O . THR A 1 201 ? 18.426 4.937 -3.943 1.00 75.69 201 THR A O 1
ATOM 1643 N N . GLN A 1 202 ? 16.412 4.323 -3.186 1.00 77.38 202 GLN A N 1
ATOM 1644 C CA . GLN A 1 202 ? 15.918 3.838 -4.479 1.00 77.38 202 GLN A CA 1
ATOM 1645 C C . GLN A 1 202 ? 15.810 4.967 -5.508 1.00 77.38 202 GLN A C 1
ATOM 1647 O O . GLN A 1 202 ? 16.230 4.803 -6.655 1.00 77.38 202 GLN A O 1
ATOM 1652 N N . PHE A 1 203 ? 15.303 6.132 -5.099 1.00 79.00 203 PHE A N 1
ATOM 1653 C CA . PHE A 1 203 ? 15.241 7.311 -5.957 1.00 79.00 203 PHE A CA 1
ATOM 1654 C C . PHE A 1 203 ? 16.640 7.764 -6.395 1.00 79.00 203 PHE A C 1
ATOM 1656 O O . PHE A 1 203 ? 16.884 7.906 -7.596 1.00 79.00 203 PHE A O 1
ATOM 1663 N N . MET A 1 204 ? 17.581 7.896 -5.453 1.00 75.75 204 MET A N 1
ATOM 1664 C CA . MET A 1 204 ? 18.972 8.257 -5.749 1.00 75.75 204 MET A CA 1
ATOM 1665 C C . MET A 1 204 ? 19.652 7.236 -6.661 1.00 75.75 204 MET A C 1
ATOM 1667 O O . MET A 1 204 ? 20.299 7.626 -7.630 1.00 75.75 204 MET A O 1
ATOM 1671 N N . PHE A 1 205 ? 19.456 5.939 -6.412 1.00 80.12 205 PHE A N 1
ATOM 1672 C CA . PHE A 1 205 ? 19.979 4.879 -7.269 1.00 80.12 205 PHE A CA 1
ATOM 1673 C C . PHE A 1 205 ? 19.418 4.976 -8.690 1.00 80.12 205 PHE A C 1
ATOM 1675 O O . PHE A 1 205 ? 20.176 4.904 -9.652 1.00 80.12 205 PHE A O 1
ATOM 1682 N N . SER A 1 206 ? 18.110 5.208 -8.842 1.00 80.31 206 SER A N 1
ATOM 1683 C CA . SER A 1 206 ? 17.484 5.338 -10.162 1.00 80.31 206 SER A CA 1
ATOM 1684 C C . SER A 1 206 ? 18.011 6.545 -10.946 1.00 80.31 206 SER A C 1
ATOM 1686 O O . SER A 1 206 ? 18.232 6.444 -12.152 1.00 80.31 206 SER A O 1
ATOM 1688 N N . ILE A 1 207 ? 18.264 7.672 -10.273 1.00 85.50 207 ILE A N 1
ATOM 1689 C CA . ILE A 1 207 ? 18.864 8.863 -10.884 1.00 85.50 207 ILE A CA 1
ATOM 1690 C C . ILE A 1 207 ? 20.309 8.580 -11.266 1.00 85.50 207 ILE A C 1
ATOM 1692 O O . ILE A 1 207 ? 20.689 8.825 -12.408 1.00 85.50 207 ILE A O 1
ATOM 1696 N N . MET A 1 208 ? 21.100 8.030 -10.345 1.00 86.50 208 MET A N 1
ATOM 1697 C CA . MET A 1 208 ? 22.498 7.696 -10.593 1.00 86.50 208 MET A CA 1
ATOM 1698 C C . MET A 1 208 ? 22.628 6.714 -11.759 1.00 86.50 208 MET A C 1
ATOM 1700 O O . MET A 1 208 ? 23.459 6.920 -12.634 1.00 86.50 208 MET A O 1
ATOM 1704 N N . PHE A 1 209 ? 21.765 5.699 -11.828 1.00 87.62 209 PHE A N 1
ATOM 1705 C CA . PHE A 1 209 ? 21.735 4.732 -12.921 1.00 87.62 209 PHE A CA 1
ATOM 1706 C C . PHE A 1 209 ? 21.315 5.367 -14.253 1.00 87.62 209 PHE A C 1
ATOM 1708 O O . PHE A 1 209 ? 21.923 5.083 -15.281 1.00 87.62 209 PHE A O 1
ATOM 1715 N N . LYS A 1 210 ? 20.321 6.266 -14.253 1.00 85.25 210 LYS A N 1
ATOM 1716 C CA . LYS A 1 210 ? 19.922 7.021 -15.454 1.00 85.25 210 LYS A CA 1
ATOM 1717 C C . LYS A 1 210 ? 21.046 7.919 -15.957 1.00 85.25 210 LYS A C 1
ATOM 1719 O O . LYS A 1 210 ? 21.314 7.928 -17.153 1.00 85.25 210 LYS A O 1
ATOM 1724 N N . VAL A 1 211 ? 21.712 8.645 -15.060 1.00 91.75 211 VAL A N 1
ATOM 1725 C CA . VAL A 1 211 ? 22.868 9.485 -15.396 1.00 91.75 211 VAL A CA 1
ATOM 1726 C C . VAL A 1 211 ? 24.014 8.617 -15.902 1.00 91.75 211 VAL A C 1
ATOM 1728 O O . VAL A 1 211 ? 24.587 8.926 -16.937 1.00 91.75 211 VAL A O 1
ATOM 1731 N N . PHE A 1 212 ? 24.304 7.498 -15.239 1.00 91.25 212 PHE A N 1
ATOM 1732 C CA . PHE A 1 212 ? 25.322 6.546 -15.672 1.00 91.25 212 PHE A CA 1
ATOM 1733 C C . PHE A 1 212 ? 25.031 6.001 -17.073 1.00 91.25 212 PHE A C 1
ATOM 1735 O O . PHE A 1 212 ? 25.902 6.059 -17.932 1.00 91.25 212 PHE A O 1
ATOM 1742 N N . MET A 1 213 ? 23.806 5.543 -17.340 1.00 88.81 213 MET A N 1
ATOM 1743 C CA . MET A 1 213 ? 23.405 5.065 -18.666 1.00 88.81 213 MET A CA 1
ATOM 1744 C C . MET A 1 213 ? 23.426 6.174 -19.717 1.00 88.81 213 MET A C 1
ATOM 1746 O O . MET A 1 213 ? 23.838 5.928 -20.845 1.00 88.81 213 MET A O 1
ATOM 1750 N N . PHE A 1 214 ? 23.045 7.402 -19.361 1.00 85.94 214 PHE A N 1
ATOM 1751 C CA . PHE A 1 214 ? 23.144 8.558 -20.250 1.00 85.94 214 PHE A CA 1
ATOM 1752 C C . PHE A 1 214 ? 24.602 8.890 -20.595 1.00 85.94 214 PHE A C 1
ATOM 1754 O O . PHE A 1 214 ? 24.924 9.102 -21.765 1.00 85.94 214 PHE A O 1
ATOM 1761 N N . VAL A 1 215 ? 25.490 8.891 -19.596 1.00 90.31 215 VAL A N 1
ATOM 1762 C CA . VAL A 1 215 ? 26.930 9.099 -19.778 1.00 90.31 215 VAL A CA 1
ATOM 1763 C C . VAL A 1 215 ? 27.517 7.968 -20.605 1.00 90.31 215 VAL A C 1
ATOM 1765 O O . VAL A 1 215 ? 28.209 8.257 -21.566 1.00 90.31 215 VAL A O 1
ATOM 1768 N N . LEU A 1 216 ? 27.204 6.706 -20.313 1.00 86.25 216 LEU A N 1
ATOM 1769 C CA . LEU A 1 216 ? 27.676 5.548 -21.072 1.00 86.25 216 LEU A CA 1
ATOM 1770 C C . LEU A 1 216 ? 27.229 5.626 -22.541 1.00 86.25 216 LEU A C 1
ATOM 1772 O O . LEU A 1 216 ? 28.051 5.511 -23.447 1.00 86.25 216 LEU A O 1
ATOM 1776 N N . ASN A 1 217 ? 25.944 5.906 -22.777 1.00 85.50 217 ASN A N 1
ATOM 1777 C CA . ASN A 1 217 ? 25.371 6.064 -24.114 1.00 85.50 217 ASN A CA 1
ATOM 1778 C C . ASN A 1 217 ? 25.973 7.253 -24.883 1.00 85.50 217 ASN A C 1
ATOM 1780 O O . ASN A 1 217 ? 26.058 7.211 -26.105 1.00 85.50 217 ASN A O 1
ATOM 1784 N N . SER A 1 218 ? 26.414 8.301 -24.183 1.00 82.94 218 SER A N 1
ATOM 1785 C CA . SER A 1 218 ? 27.059 9.473 -24.794 1.00 82.94 218 SER A CA 1
ATOM 1786 C C . SER A 1 218 ? 28.578 9.307 -24.941 1.00 82.94 218 SER A C 1
ATOM 1788 O O . SER A 1 218 ? 29.177 9.838 -25.874 1.00 82.94 218 SER A O 1
ATOM 1790 N N . ALA A 1 219 ? 29.216 8.544 -24.054 1.00 86.44 219 ALA A N 1
ATOM 1791 C CA . ALA A 1 219 ? 30.657 8.334 -24.012 1.00 86.44 219 ALA A CA 1
ATOM 1792 C C . ALA A 1 219 ? 31.130 7.381 -25.109 1.00 86.44 219 ALA A C 1
ATOM 1794 O O . ALA A 1 219 ? 32.189 7.610 -25.680 1.00 86.44 219 ALA A O 1
ATOM 1795 N N . VAL A 1 220 ? 30.347 6.352 -25.451 1.00 83.88 220 VAL A N 1
ATOM 1796 C CA . VAL A 1 220 ? 30.674 5.422 -26.548 1.00 83.88 220 VAL A CA 1
ATOM 1797 C C . VAL A 1 220 ? 30.843 6.148 -27.895 1.00 83.88 220 VAL A C 1
ATOM 1799 O O . VAL A 1 220 ? 31.920 6.037 -28.485 1.00 83.88 220 VAL A O 1
ATOM 1802 N N . PRO A 1 221 ? 29.870 6.938 -28.396 1.00 78.81 221 PRO A N 1
ATOM 1803 C CA . PRO A 1 221 ? 30.049 7.676 -29.644 1.00 78.81 221 PRO A CA 1
ATOM 1804 C C . PRO A 1 221 ? 31.134 8.752 -29.531 1.00 78.81 221 PRO A C 1
ATOM 1806 O O . PRO A 1 221 ? 31.817 9.010 -30.519 1.00 78.81 221 PRO A O 1
ATOM 1809 N N . PHE A 1 222 ? 31.343 9.348 -28.353 1.00 84.31 222 PHE A N 1
ATOM 1810 C CA . PHE A 1 222 ? 32.430 10.303 -28.130 1.00 84.31 222 PHE A CA 1
ATOM 1811 C C . PHE A 1 222 ? 33.814 9.642 -28.231 1.00 84.31 222 PHE A C 1
ATOM 1813 O O . PHE A 1 222 ? 34.688 10.152 -28.927 1.00 84.31 222 PHE A O 1
ATOM 1820 N N . ALA A 1 223 ? 34.002 8.476 -27.610 1.00 84.62 223 ALA A N 1
ATOM 1821 C CA . ALA A 1 223 ? 35.240 7.705 -27.663 1.00 84.62 223 ALA A CA 1
ATOM 1822 C C . ALA A 1 223 ? 35.530 7.185 -29.078 1.00 84.62 223 ALA A C 1
ATOM 1824 O O . ALA A 1 223 ? 36.663 7.286 -29.545 1.00 84.62 223 ALA A O 1
ATOM 1825 N N . LEU A 1 224 ? 34.504 6.704 -29.792 1.00 80.31 224 LEU A N 1
ATOM 1826 C CA . LEU A 1 224 ? 34.625 6.301 -31.196 1.00 80.31 224 LEU A CA 1
ATOM 1827 C C . LEU A 1 224 ? 35.021 7.484 -32.087 1.00 80.31 224 LEU A C 1
ATOM 1829 O O . LEU A 1 224 ? 35.954 7.370 -32.878 1.00 80.31 224 LEU A O 1
ATOM 1833 N N . ASN A 1 225 ? 34.371 8.641 -31.923 1.00 78.31 225 ASN A N 1
ATOM 1834 C CA . ASN A 1 225 ? 34.729 9.851 -32.665 1.00 78.31 225 ASN A CA 1
ATOM 1835 C C . ASN A 1 225 ? 36.138 10.341 -32.342 1.00 78.31 225 ASN A C 1
ATOM 1837 O O . ASN A 1 225 ? 36.837 10.804 -33.237 1.00 78.31 225 ASN A O 1
ATOM 1841 N N . TRP A 1 226 ? 36.569 10.229 -31.086 1.00 80.56 226 TRP A N 1
ATOM 1842 C CA . TRP A 1 226 ? 37.917 10.600 -30.676 1.00 80.56 226 TRP A CA 1
ATOM 1843 C C . TRP A 1 226 ? 38.981 9.679 -31.278 1.00 80.56 226 TRP A C 1
ATOM 1845 O O . TRP A 1 226 ? 40.023 10.162 -31.722 1.00 80.56 226 TRP A O 1
ATOM 1855 N N . TYR A 1 227 ? 38.719 8.370 -31.311 1.00 82.38 227 TYR A N 1
ATOM 1856 C CA . TYR A 1 227 ? 39.645 7.372 -31.842 1.00 82.38 227 TYR A CA 1
ATOM 1857 C C . TYR A 1 227 ? 39.779 7.463 -33.370 1.00 82.38 227 TYR A C 1
ATOM 1859 O O . TYR A 1 227 ? 40.892 7.490 -33.886 1.00 82.38 227 TYR A O 1
ATOM 1867 N N . PHE A 1 228 ? 38.665 7.614 -34.094 1.00 76.56 228 PHE A N 1
ATOM 1868 C CA . PHE A 1 228 ? 38.639 7.690 -35.562 1.00 76.56 228 PHE A CA 1
ATOM 1869 C C . PHE A 1 228 ? 38.716 9.118 -36.122 1.00 76.56 228 PHE A C 1
ATOM 1871 O O . PHE A 1 228 ? 38.457 9.340 -37.304 1.00 76.56 228 PHE A O 1
ATOM 1878 N N . LYS A 1 229 ? 39.103 10.111 -35.308 1.00 71.50 229 LYS A N 1
ATOM 1879 C CA . LYS A 1 229 ? 39.107 11.525 -35.729 1.00 71.50 229 LYS A CA 1
ATOM 1880 C C . LYS A 1 229 ? 40.000 11.829 -36.937 1.00 71.50 229 LYS A C 1
ATOM 1882 O O . LYS A 1 229 ? 39.761 12.828 -37.599 1.00 71.50 229 LYS A O 1
ATOM 1887 N N . TRP A 1 230 ? 40.992 10.984 -37.228 1.00 65.12 230 TRP A N 1
ATOM 1888 C CA . TRP A 1 230 ? 41.930 11.147 -38.349 1.00 65.12 230 TRP A CA 1
ATOM 1889 C C . TRP A 1 230 ? 41.703 10.156 -39.499 1.00 65.12 230 TRP A C 1
ATOM 1891 O O . TRP A 1 230 ? 42.510 10.101 -40.424 1.00 65.12 230 TRP A O 1
ATOM 1901 N N . THR A 1 231 ? 40.634 9.356 -39.455 1.00 74.00 231 THR A N 1
ATOM 1902 C CA . THR A 1 231 ? 40.358 8.329 -40.467 1.00 74.00 231 THR A CA 1
ATOM 1903 C C . THR A 1 231 ? 39.051 8.655 -41.194 1.00 74.00 231 THR A C 1
ATOM 1905 O O . THR A 1 231 ? 37.980 8.564 -40.590 1.00 74.00 231 THR A O 1
ATOM 1908 N N . PRO A 1 232 ? 39.096 9.057 -42.476 1.00 72.94 232 PRO A N 1
ATOM 1909 C CA . PRO A 1 232 ? 37.886 9.214 -43.275 1.00 72.94 232 PRO A CA 1
ATOM 1910 C C . PRO A 1 232 ? 37.241 7.844 -43.521 1.00 72.94 232 PRO A C 1
ATOM 1912 O O . PRO A 1 232 ? 37.920 6.896 -43.907 1.00 72.94 232 PRO A O 1
ATOM 1915 N N . MET A 1 233 ? 35.928 7.736 -43.293 1.00 69.69 233 MET A N 1
ATOM 1916 C CA . MET A 1 233 ? 35.205 6.461 -43.427 1.00 69.69 233 MET A CA 1
ATOM 1917 C C . MET A 1 233 ? 34.992 6.082 -44.897 1.00 69.69 233 MET A C 1
ATOM 1919 O O . MET A 1 233 ? 35.084 4.916 -45.270 1.00 69.69 233 MET A O 1
ATOM 1923 N N . PHE A 1 234 ? 34.683 7.076 -45.731 1.00 76.88 234 PHE A N 1
ATOM 1924 C CA . PHE A 1 234 ? 34.385 6.875 -47.141 1.00 76.88 234 PHE A CA 1
ATOM 1925 C C . PHE A 1 234 ? 34.899 8.053 -47.965 1.00 76.88 234 PHE A C 1
ATOM 1927 O O . PHE A 1 234 ? 34.636 9.212 -47.627 1.00 76.88 234 PHE A O 1
ATOM 1934 N N . TYR A 1 235 ? 35.617 7.740 -49.039 1.00 75.19 235 TYR A N 1
ATOM 1935 C CA . TYR A 1 235 ? 36.044 8.703 -50.047 1.00 75.19 235 TYR A CA 1
ATOM 1936 C C . TYR A 1 235 ? 34.993 8.742 -51.155 1.00 75.19 235 TYR A C 1
ATOM 1938 O O . TYR A 1 235 ? 34.632 7.700 -51.703 1.00 75.19 235 TYR A O 1
ATOM 1946 N N . LEU A 1 236 ? 34.485 9.931 -51.473 1.00 72.69 236 LEU A N 1
ATOM 1947 C CA . LEU A 1 236 ? 33.581 10.104 -52.601 1.00 72.69 236 LEU A CA 1
ATOM 1948 C C . LEU A 1 236 ? 34.376 9.968 -53.916 1.00 72.69 236 LEU A C 1
ATOM 1950 O O . LEU A 1 236 ? 35.500 10.472 -53.997 1.00 72.69 236 LEU A O 1
ATOM 1954 N N . PRO A 1 237 ? 33.829 9.287 -54.943 1.00 67.94 237 PRO A N 1
ATOM 1955 C CA . PRO A 1 237 ? 34.451 9.210 -56.262 1.00 67.94 237 PRO A CA 1
ATOM 1956 C C . PRO A 1 237 ? 34.734 10.613 -56.824 1.00 67.94 237 PRO A C 1
ATOM 1958 O O . PRO A 1 237 ? 33.956 11.530 -56.554 1.00 67.94 237 PRO A O 1
ATOM 1961 N N . PRO A 1 238 ? 35.809 10.804 -57.611 1.00 61.47 238 PRO A N 1
ATOM 1962 C CA . PRO A 1 238 ? 36.169 12.112 -58.151 1.00 61.47 238 PRO A CA 1
ATOM 1963 C C . PRO A 1 238 ? 35.104 12.591 -59.152 1.00 61.47 238 PRO A C 1
ATOM 1965 O O . PRO A 1 238 ? 35.092 12.189 -60.312 1.00 61.47 238 PRO A O 1
ATOM 1968 N N . GLY A 1 239 ? 34.181 13.426 -58.676 1.00 60.44 239 GLY A N 1
ATOM 1969 C CA . GLY A 1 239 ? 33.099 14.051 -59.435 1.00 60.44 239 GLY A CA 1
ATOM 1970 C C . GLY A 1 239 ? 32.152 14.808 -58.496 1.00 60.44 239 GLY A C 1
ATOM 1971 O O . GLY A 1 239 ? 31.908 14.358 -57.378 1.00 60.44 239 GLY A O 1
ATOM 1972 N N . ASP A 1 240 ? 31.626 15.957 -58.928 1.00 67.50 240 ASP A N 1
ATOM 1973 C CA . ASP A 1 240 ? 30.790 16.882 -58.133 1.00 67.50 240 ASP A CA 1
ATOM 1974 C C . ASP A 1 240 ? 29.377 16.335 -57.824 1.00 67.50 240 ASP A C 1
ATOM 1976 O O . ASP A 1 240 ? 28.360 16.957 -58.122 1.00 67.50 240 ASP A O 1
ATOM 1980 N N . TRP A 1 241 ? 29.275 15.155 -57.210 1.00 64.44 241 TRP A N 1
ATOM 1981 C CA . TRP A 1 241 ? 27.997 14.474 -56.966 1.00 64.44 241 TRP A CA 1
ATOM 1982 C C . TRP A 1 241 ? 27.071 15.239 -56.008 1.00 64.44 241 TRP A C 1
ATOM 1984 O O . TRP A 1 241 ? 25.855 15.216 -56.171 1.00 64.44 241 TRP A O 1
ATOM 1994 N N . PHE A 1 242 ? 27.639 15.941 -55.023 1.00 64.50 242 PHE A N 1
ATOM 1995 C CA . PHE A 1 242 ? 26.877 16.672 -54.002 1.00 64.50 242 PHE A CA 1
ATOM 1996 C C . PHE A 1 242 ? 27.074 18.197 -54.040 1.00 64.50 242 PHE A C 1
ATOM 1998 O O . PHE A 1 242 ? 26.508 18.906 -53.206 1.00 64.50 242 PHE A O 1
ATOM 2005 N N . GLY A 1 243 ? 27.834 18.732 -55.003 1.00 68.50 243 GLY A N 1
ATOM 2006 C CA . GLY A 1 243 ? 28.070 20.175 -55.122 1.00 68.50 243 GLY A CA 1
ATOM 2007 C C . GLY A 1 243 ? 28.525 20.825 -53.794 1.00 68.50 243 GLY A C 1
ATOM 2008 O O . GLY A 1 243 ? 29.288 20.210 -53.043 1.00 68.50 243 GLY A O 1
ATOM 2009 N N . PRO A 1 244 ? 28.033 22.029 -53.431 1.00 72.19 244 PRO A N 1
ATOM 2010 C CA . PRO A 1 244 ? 28.417 22.738 -52.200 1.00 72.19 244 PRO A CA 1
ATOM 2011 C C . PRO A 1 244 ? 28.174 21.958 -50.894 1.00 72.19 244 PRO A C 1
ATOM 2013 O O . PRO A 1 244 ? 28.745 22.297 -49.857 1.00 72.19 244 PRO A O 1
ATOM 2016 N N . LEU A 1 245 ? 27.339 20.907 -50.922 1.00 71.69 245 LEU A N 1
ATOM 2017 C CA . LEU A 1 245 ? 27.046 20.066 -49.756 1.00 71.69 245 LEU A CA 1
ATOM 2018 C C . LEU A 1 245 ? 28.221 19.164 -49.356 1.00 71.69 245 LEU A C 1
ATOM 2020 O O . LEU A 1 245 ? 28.298 18.755 -48.199 1.00 71.69 245 LEU A O 1
ATOM 2024 N N . GLY A 1 246 ? 29.170 18.900 -50.262 1.00 70.19 246 GLY A N 1
ATOM 2025 C CA . GLY A 1 246 ? 30.370 18.112 -49.960 1.00 70.19 246 GLY A CA 1
ATOM 2026 C C . GLY A 1 246 ? 31.197 18.692 -48.805 1.00 70.19 246 GLY A C 1
ATOM 2027 O O . GLY A 1 246 ? 31.715 17.943 -47.978 1.00 70.19 246 GLY A O 1
ATOM 2028 N N . TYR A 1 247 ? 31.235 20.024 -48.685 1.00 70.50 247 TYR A N 1
ATOM 2029 C CA . TYR A 1 247 ? 31.935 20.723 -47.605 1.00 70.50 247 TYR A CA 1
ATOM 2030 C C . TYR A 1 247 ? 31.326 20.430 -46.223 1.00 70.50 247 TYR A C 1
ATOM 2032 O O . TYR A 1 247 ? 32.051 20.190 -45.252 1.00 70.50 247 TYR A O 1
ATOM 2040 N N . PHE A 1 248 ? 29.992 20.361 -46.140 1.00 75.94 248 PHE A N 1
ATOM 2041 C CA . PHE A 1 248 ? 29.278 20.053 -44.898 1.00 75.94 248 PHE A CA 1
ATOM 2042 C C . PHE A 1 248 ? 29.516 18.617 -44.420 1.00 75.94 248 PHE A C 1
ATOM 2044 O O . PHE A 1 248 ? 29.546 18.377 -43.215 1.00 75.94 248 PHE A O 1
ATOM 2051 N N . PHE A 1 249 ? 29.728 17.670 -45.338 1.00 74.31 249 PHE A N 1
ATOM 2052 C CA . PHE A 1 249 ? 30.031 16.280 -44.986 1.00 74.31 249 PHE A CA 1
ATOM 2053 C C . PHE A 1 249 ? 31.494 16.066 -44.557 1.00 74.31 249 PHE A C 1
ATOM 2055 O O . PHE A 1 249 ? 31.773 15.123 -43.810 1.00 74.31 249 PHE A O 1
ATOM 2062 N N . SER A 1 250 ? 32.411 16.946 -44.980 1.00 73.12 250 SER A N 1
ATOM 2063 C CA . SER A 1 250 ? 33.833 16.897 -44.603 1.00 73.12 250 SER A CA 1
ATOM 2064 C C . SER A 1 250 ? 34.167 17.598 -43.276 1.00 73.12 250 SER A C 1
ATOM 2066 O O . SER A 1 250 ? 35.115 17.211 -42.587 1.00 73.12 250 SER A O 1
ATOM 2068 N N . PHE A 1 251 ? 33.377 18.596 -42.865 1.00 70.00 251 PHE A N 1
ATOM 2069 C CA . PHE A 1 251 ? 33.557 19.282 -41.581 1.00 70.00 251 PHE A CA 1
ATOM 2070 C C . PHE A 1 251 ? 33.283 18.307 -40.412 1.00 70.00 251 PHE A C 1
ATOM 2072 O O . PHE A 1 251 ? 32.338 17.513 -40.500 1.00 70.00 251 PHE A O 1
ATOM 2079 N N . PRO A 1 252 ? 34.047 18.309 -39.298 1.00 64.62 252 PRO A N 1
ATOM 2080 C CA . PRO A 1 252 ? 35.193 19.160 -38.941 1.00 64.62 252 PRO A CA 1
ATOM 2081 C C . PRO A 1 252 ? 36.609 18.576 -39.187 1.00 64.62 252 PRO A C 1
ATOM 2083 O O . PRO A 1 252 ? 37.564 19.337 -39.093 1.00 64.62 252 PRO A O 1
ATOM 2086 N N . ASN A 1 253 ? 36.784 17.277 -39.481 1.00 66.81 253 ASN A N 1
ATOM 2087 C CA . ASN A 1 253 ? 38.113 16.617 -39.462 1.00 66.81 253 ASN A CA 1
ATOM 2088 C C . ASN A 1 253 ? 38.486 15.795 -40.723 1.00 66.81 253 ASN A C 1
ATOM 2090 O O . ASN A 1 253 ? 39.512 15.117 -40.708 1.00 66.81 253 ASN A O 1
ATOM 2094 N N . ALA A 1 254 ? 37.686 15.796 -41.799 1.00 71.44 254 ALA A N 1
ATOM 2095 C CA . ALA A 1 254 ? 37.976 15.003 -43.004 1.00 71.44 254 ALA A CA 1
ATOM 2096 C C . ALA A 1 254 ? 38.506 15.867 -44.169 1.00 71.44 254 ALA A C 1
ATOM 2098 O O . ALA A 1 254 ? 38.068 17.009 -44.328 1.00 71.44 254 ALA A O 1
ATOM 2099 N N . PRO A 1 255 ? 39.428 15.345 -45.006 1.00 68.31 255 PRO A N 1
ATOM 2100 C CA . PRO A 1 255 ? 39.866 16.028 -46.223 1.00 68.31 255 PRO A CA 1
ATOM 2101 C C . PRO A 1 255 ? 38.700 16.203 -47.212 1.00 68.31 255 PRO A C 1
ATOM 2103 O O . PRO A 1 255 ? 37.777 15.386 -47.251 1.00 68.31 255 PRO A O 1
ATOM 2106 N N . ALA A 1 256 ? 38.738 17.277 -48.008 1.00 64.56 256 ALA A N 1
ATOM 2107 C CA . ALA A 1 256 ? 37.695 17.598 -48.983 1.00 64.56 256 ALA A CA 1
ATOM 2108 C C . ALA A 1 256 ? 37.456 16.412 -49.938 1.00 64.56 256 ALA A C 1
ATOM 2110 O O . ALA A 1 256 ? 38.398 15.900 -50.540 1.00 64.56 256 ALA A O 1
ATOM 2111 N N . GLY A 1 257 ? 36.201 15.962 -50.043 1.00 69.50 257 GLY A N 1
ATOM 2112 C CA . GLY A 1 257 ? 35.830 14.761 -50.805 1.00 69.50 257 GLY A CA 1
ATOM 2113 C C . GLY A 1 257 ? 35.695 13.477 -49.976 1.00 69.50 257 GLY A C 1
ATOM 2114 O O . GLY A 1 257 ? 35.521 12.408 -50.554 1.00 69.50 257 GLY A O 1
ATOM 2115 N N . ALA A 1 258 ? 35.734 13.549 -48.641 1.00 74.56 258 ALA A N 1
ATOM 2116 C CA . ALA A 1 258 ? 35.460 12.415 -47.757 1.00 74.56 258 ALA A CA 1
ATOM 2117 C C . ALA A 1 258 ? 34.417 12.740 -46.675 1.00 74.56 258 ALA A C 1
ATOM 2119 O O . ALA A 1 258 ? 34.259 13.888 -46.258 1.00 74.56 258 ALA A O 1
ATOM 2120 N N . VAL A 1 259 ? 33.713 11.708 -46.200 1.00 81.00 259 VAL A N 1
ATOM 2121 C CA . VAL A 1 259 ? 32.728 11.825 -45.112 1.00 81.00 259 VAL A CA 1
ATOM 2122 C C . VAL A 1 259 ? 33.427 11.729 -43.756 1.00 81.00 259 VAL A C 1
ATOM 2124 O O . VAL A 1 259 ? 34.173 10.777 -43.496 1.00 81.00 259 VAL A O 1
ATOM 2127 N N . SER A 1 260 ? 33.169 12.694 -42.869 1.00 82.12 260 SER A N 1
ATOM 2128 C CA . SER A 1 260 ? 33.739 12.699 -41.521 1.00 82.12 260 SER A CA 1
ATOM 2129 C C . SER A 1 260 ? 33.138 11.601 -40.632 1.00 82.12 260 SER A C 1
ATOM 2131 O O . SER A 1 260 ? 31.946 11.286 -40.704 1.00 82.12 260 SER A O 1
ATOM 2133 N N . SER A 1 261 ? 33.957 11.032 -39.739 1.00 75.88 261 SER A N 1
ATOM 2134 C CA . SER A 1 261 ? 33.514 10.016 -38.766 1.00 75.88 261 SER A CA 1
ATOM 2135 C C . SER A 1 261 ? 32.346 10.510 -37.894 1.00 75.88 261 SER A C 1
ATOM 2137 O O . SER A 1 261 ? 31.480 9.728 -37.495 1.00 75.88 261 SER A O 1
ATOM 2139 N N . THR A 1 262 ? 32.274 11.816 -37.628 1.00 78.81 262 THR A N 1
ATOM 2140 C CA . THR A 1 262 ? 31.211 12.446 -36.831 1.00 78.81 262 THR A CA 1
ATOM 2141 C C . THR A 1 262 ? 29.890 12.517 -37.577 1.00 78.81 262 THR A C 1
ATOM 2143 O O . THR A 1 262 ? 28.852 12.124 -37.039 1.00 78.81 262 THR A O 1
ATOM 2146 N N . VAL A 1 263 ? 29.921 12.934 -38.840 1.00 80.81 263 VAL A N 1
ATOM 2147 C CA . VAL A 1 263 ? 28.744 12.914 -39.713 1.00 80.81 263 VAL A CA 1
ATOM 2148 C C . VAL A 1 263 ? 28.236 11.479 -39.872 1.00 80.81 263 VAL A C 1
ATOM 2150 O O . VAL A 1 263 ? 27.050 11.225 -39.682 1.00 80.81 263 VAL A O 1
ATOM 2153 N N . TRP A 1 264 ? 29.124 10.511 -40.104 1.00 82.00 264 TRP A N 1
ATOM 2154 C CA . TRP A 1 264 ? 28.735 9.104 -40.228 1.00 82.00 264 TRP A CA 1
ATOM 2155 C C . TRP A 1 264 ? 28.095 8.538 -38.947 1.00 82.00 264 TRP A C 1
ATOM 2157 O O . TRP A 1 264 ? 27.022 7.938 -38.993 1.00 82.00 264 TRP A O 1
ATOM 2167 N N . THR A 1 265 ? 28.692 8.793 -37.778 1.00 80.69 265 THR A N 1
ATOM 2168 C CA . THR A 1 265 ? 28.167 8.304 -36.488 1.00 80.69 265 THR A CA 1
ATOM 2169 C C . THR A 1 265 ? 26.791 8.896 -36.163 1.00 80.69 265 THR A C 1
ATOM 2171 O O . THR A 1 265 ? 25.921 8.197 -35.641 1.00 80.69 265 THR A O 1
ATOM 2174 N N . THR A 1 266 ? 26.557 10.171 -36.494 1.00 83.31 266 THR A N 1
ATOM 2175 C CA . THR A 1 266 ? 25.254 10.824 -36.265 1.00 83.31 266 THR A CA 1
ATOM 2176 C C . THR A 1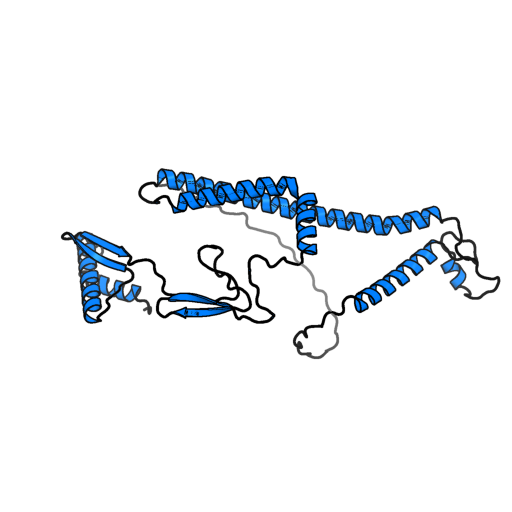 266 ? 24.159 10.280 -37.182 1.00 83.31 266 THR A C 1
ATOM 2178 O O . THR A 1 266 ? 23.036 10.064 -36.721 1.00 83.31 266 THR A O 1
ATOM 2181 N N . VAL A 1 267 ? 24.483 9.983 -38.446 1.00 85.62 267 VAL A N 1
ATOM 2182 C CA . VAL A 1 267 ? 23.561 9.328 -39.389 1.00 85.62 267 VAL A CA 1
ATOM 2183 C C . VAL A 1 267 ? 23.198 7.926 -38.898 1.00 85.62 267 VAL A C 1
ATOM 2185 O O . VAL A 1 267 ? 22.013 7.622 -38.762 1.00 85.62 267 VAL A O 1
ATOM 2188 N N . CYS A 1 268 ? 24.189 7.105 -38.535 1.00 83.31 268 CYS A N 1
ATOM 2189 C CA . CYS A 1 268 ? 23.961 5.765 -37.985 1.00 83.31 268 CYS A CA 1
ATOM 2190 C C . CYS A 1 268 ? 23.101 5.800 -36.713 1.00 83.31 268 CYS A C 1
ATOM 2192 O O . CYS A 1 268 ? 22.174 5.005 -36.573 1.00 83.31 268 CYS A O 1
ATOM 2194 N N . GLY A 1 269 ? 23.346 6.761 -35.817 1.00 83.62 269 GLY A N 1
ATOM 2195 C CA . GLY A 1 269 ? 22.536 6.950 -34.613 1.00 83.62 269 GLY A CA 1
ATOM 2196 C C . GLY A 1 269 ? 21.066 7.263 -34.919 1.00 83.62 269 GLY A C 1
ATOM 2197 O O . GLY A 1 269 ? 20.176 6.701 -34.283 1.00 83.62 269 GLY A O 1
ATOM 2198 N N . ARG A 1 270 ? 20.785 8.109 -35.921 1.00 85.81 270 ARG A N 1
ATOM 2199 C CA . ARG A 1 270 ? 19.404 8.423 -36.334 1.00 85.81 270 ARG A CA 1
ATOM 2200 C C . ARG A 1 270 ? 18.704 7.248 -37.003 1.00 85.81 270 ARG A C 1
ATOM 2202 O O . ARG A 1 270 ? 17.534 7.011 -36.719 1.00 85.81 270 ARG A O 1
ATOM 2209 N N . VAL A 1 271 ? 19.412 6.503 -37.850 1.00 88.19 271 VAL A N 1
ATOM 2210 C CA . VAL A 1 271 ? 18.870 5.295 -38.488 1.00 88.19 271 VAL A CA 1
ATOM 2211 C C . VAL A 1 271 ? 18.535 4.244 -37.430 1.00 88.19 271 VAL A C 1
ATOM 2213 O O . VAL A 1 271 ? 17.424 3.725 -37.428 1.00 88.19 271 VAL A O 1
ATOM 2216 N N . LEU A 1 272 ? 19.434 3.987 -36.476 1.00 85.12 272 LEU A N 1
ATOM 2217 C CA . LEU A 1 272 ? 19.180 3.052 -35.375 1.00 85.12 272 LEU A CA 1
ATOM 2218 C C . LEU A 1 272 ? 18.031 3.509 -34.468 1.00 85.12 272 LEU A C 1
ATOM 2220 O O . LEU A 1 272 ? 17.243 2.676 -34.028 1.00 85.12 272 LEU A O 1
ATOM 2224 N N . ALA A 1 273 ? 17.891 4.812 -34.212 1.00 83.88 273 ALA A N 1
ATOM 2225 C CA . ALA A 1 273 ? 16.762 5.346 -33.451 1.00 83.88 273 ALA A CA 1
ATOM 2226 C C . ALA A 1 273 ? 15.423 5.145 -34.182 1.00 83.88 273 ALA A C 1
ATOM 2228 O O . ALA A 1 273 ? 14.444 4.752 -33.551 1.00 83.88 273 ALA A O 1
ATOM 2229 N N . LEU A 1 274 ? 15.386 5.360 -35.502 1.00 88.94 274 LEU A N 1
ATOM 2230 C CA . LEU A 1 274 ? 14.203 5.107 -36.330 1.00 88.94 274 LEU A CA 1
ATOM 2231 C C . LEU A 1 274 ? 13.856 3.617 -36.365 1.00 88.94 274 LEU A C 1
ATOM 2233 O O . LEU A 1 274 ? 12.718 3.253 -36.090 1.00 88.94 274 LEU A O 1
ATOM 2237 N N . VAL A 1 275 ? 14.834 2.747 -36.631 1.00 89.25 275 VAL A N 1
ATOM 2238 C CA . VAL A 1 275 ? 14.639 1.288 -36.616 1.00 89.25 275 VAL A CA 1
ATOM 2239 C C . VAL A 1 275 ? 14.185 0.819 -35.236 1.00 89.25 275 VAL A C 1
ATOM 2241 O O . VAL A 1 275 ? 13.286 -0.005 -35.140 1.00 89.25 275 VAL A O 1
ATOM 2244 N N . GLY A 1 276 ? 14.747 1.373 -34.162 1.00 87.44 276 GLY A N 1
ATOM 2245 C CA . GLY A 1 276 ? 14.320 1.092 -32.796 1.00 87.44 276 GLY A CA 1
ATOM 2246 C C . GLY A 1 276 ? 12.885 1.540 -32.508 1.00 87.44 276 GLY A C 1
ATOM 2247 O O . GLY A 1 276 ? 12.163 0.824 -31.820 1.00 87.44 276 GLY A O 1
ATOM 2248 N N . ALA A 1 277 ? 12.451 2.687 -33.039 1.00 83.69 277 ALA A N 1
ATOM 2249 C CA . ALA A 1 277 ? 11.067 3.147 -32.930 1.00 83.69 277 ALA A CA 1
ATOM 2250 C C . ALA A 1 277 ? 10.107 2.201 -33.670 1.00 83.69 277 ALA A C 1
ATOM 2252 O O . ALA A 1 277 ? 9.163 1.705 -33.061 1.00 83.69 277 ALA A O 1
ATOM 2253 N N . TYR A 1 278 ? 10.421 1.845 -34.919 1.00 85.00 278 TYR A N 1
ATOM 2254 C CA . TYR A 1 278 ? 9.642 0.870 -35.690 1.00 85.00 278 TYR A CA 1
ATOM 2255 C C . TYR A 1 278 ? 9.623 -0.516 -35.035 1.00 85.00 278 TYR A C 1
ATOM 2257 O O . TYR A 1 278 ? 8.579 -1.157 -34.960 1.00 85.00 278 TYR A O 1
ATOM 2265 N N . ALA A 1 279 ? 10.754 -0.984 -34.505 1.00 84.56 279 ALA A N 1
ATOM 2266 C CA . ALA A 1 279 ? 10.832 -2.261 -33.805 1.00 84.56 279 ALA A CA 1
ATOM 2267 C C . ALA A 1 279 ? 9.962 -2.262 -32.544 1.00 84.56 279 ALA A C 1
ATOM 2269 O O . ALA A 1 279 ? 9.286 -3.248 -32.280 1.00 84.56 279 ALA A O 1
ATOM 2270 N N . ARG A 1 280 ? 9.927 -1.161 -31.781 1.00 80.31 280 ARG A N 1
ATOM 2271 C CA . ARG A 1 280 ? 9.045 -1.026 -30.612 1.00 80.31 280 ARG A CA 1
ATOM 2272 C C . ARG A 1 280 ? 7.571 -1.023 -30.998 1.00 80.31 280 ARG A C 1
ATOM 2274 O O . ARG A 1 280 ? 6.790 -1.635 -30.286 1.00 80.31 280 ARG A O 1
ATOM 2281 N N . GLU A 1 281 ? 7.198 -0.398 -32.110 1.00 80.19 281 GLU A N 1
ATOM 2282 C CA . GLU A 1 281 ? 5.822 -0.447 -32.628 1.00 80.19 281 GLU A CA 1
ATOM 2283 C C . GLU A 1 281 ? 5.421 -1.853 -33.096 1.00 80.19 281 GLU A C 1
ATOM 2285 O O . GLU A 1 281 ? 4.275 -2.260 -32.923 1.00 80.19 281 GLU A O 1
ATOM 2290 N N . LEU A 1 282 ? 6.366 -2.629 -33.635 1.00 76.12 282 LEU A N 1
ATOM 2291 C CA . LEU A 1 282 ? 6.131 -4.024 -34.015 1.00 76.12 282 LEU A CA 1
ATOM 2292 C C . LEU A 1 282 ? 6.073 -4.972 -32.804 1.00 76.12 282 LEU A C 1
ATOM 2294 O O . LEU A 1 282 ? 5.324 -5.946 -32.836 1.00 76.12 282 LEU A O 1
ATOM 2298 N N . LEU A 1 283 ? 6.858 -4.704 -31.753 1.00 74.00 283 LEU A N 1
ATOM 2299 C CA . LEU A 1 283 ? 6.975 -5.568 -30.571 1.00 74.00 283 LEU A CA 1
ATOM 2300 C C . LEU A 1 283 ? 5.930 -5.245 -29.491 1.00 74.00 283 LEU A C 1
ATOM 2302 O O . LEU A 1 283 ? 5.450 -6.150 -28.815 1.00 74.00 283 LEU A O 1
ATOM 2306 N N . VAL A 1 284 ? 5.543 -3.973 -29.346 1.00 58.25 284 VAL A N 1
ATOM 2307 C CA . VAL A 1 284 ? 4.465 -3.511 -28.456 1.00 58.25 284 VAL A CA 1
ATOM 2308 C C . VAL A 1 284 ? 3.177 -3.398 -29.266 1.00 58.25 284 VAL A C 1
ATOM 2310 O O . VAL A 1 284 ? 2.628 -2.322 -29.487 1.00 58.25 284 VAL A O 1
ATOM 2313 N N . LYS A 1 285 ? 2.677 -4.541 -29.730 1.00 50.81 285 LYS A N 1
ATOM 2314 C CA . LYS A 1 285 ? 1.306 -4.648 -30.226 1.00 50.81 285 LYS A CA 1
ATOM 2315 C C . LYS A 1 285 ? 0.379 -4.935 -29.041 1.00 50.81 285 LYS A C 1
ATOM 2317 O O . LYS A 1 285 ? -0.145 -6.036 -28.922 1.00 50.81 285 LYS A O 1
ATOM 2322 N N . GLU A 1 286 ? 0.207 -3.962 -28.144 1.00 49.84 286 GLU A N 1
ATOM 2323 C CA . GLU A 1 286 ? -0.880 -3.997 -27.155 1.00 49.84 286 GLU A CA 1
ATOM 2324 C C . GLU A 1 286 ? -2.134 -3.298 -27.710 1.00 49.84 286 GLU A C 1
ATOM 2326 O O . GLU A 1 286 ? -2.024 -2.288 -28.416 1.00 49.84 286 GLU A O 1
ATOM 2331 N N . PRO A 1 287 ? -3.339 -3.832 -27.435 1.00 44.72 287 PRO A N 1
ATOM 2332 C CA . PRO A 1 287 ? -4.588 -3.277 -27.932 1.00 44.72 287 PRO A CA 1
ATOM 2333 C C . PRO A 1 287 ? -4.853 -1.932 -27.249 1.00 44.72 287 PRO A C 1
ATOM 2335 O O . PRO A 1 287 ? -4.974 -1.844 -26.030 1.00 44.72 287 PRO A O 1
ATOM 2338 N N . GLN A 1 288 ? -4.959 -0.871 -28.044 1.00 34.81 288 GLN A N 1
ATOM 2339 C CA . GLN A 1 288 ? -5.388 0.442 -27.571 1.00 34.81 288 GLN A CA 1
ATOM 2340 C C . GLN A 1 288 ? -6.816 0.334 -27.010 1.00 34.81 288 GLN A C 1
ATOM 2342 O O . GLN A 1 288 ? -7.785 0.274 -27.767 1.00 34.81 288 GLN A O 1
ATOM 2347 N N . LEU A 1 289 ? -6.954 0.312 -25.682 1.00 44.59 289 LEU A N 1
ATOM 2348 C CA . LEU A 1 289 ? -8.229 0.541 -25.008 1.00 44.59 289 LEU A CA 1
ATOM 2349 C C . LEU A 1 289 ? -8.647 1.991 -25.299 1.00 44.59 289 LEU A C 1
ATOM 2351 O O . LEU A 1 289 ? -7.986 2.940 -24.871 1.00 44.59 289 LEU A O 1
ATOM 2355 N N . ALA A 1 290 ? -9.709 2.160 -26.086 1.00 39.50 290 ALA A N 1
ATOM 2356 C CA . ALA A 1 290 ? -10.217 3.458 -26.506 1.00 39.50 290 ALA A CA 1
ATOM 2357 C C . ALA A 1 290 ? -10.510 4.361 -25.292 1.00 39.50 290 ALA A C 1
ATOM 2359 O O . ALA A 1 290 ? -11.377 4.063 -24.472 1.00 39.50 290 ALA A O 1
ATOM 2360 N N . LYS A 1 291 ? -9.803 5.493 -25.189 1.00 40.53 291 LYS A N 1
ATOM 2361 C CA . LYS A 1 291 ? -10.204 6.591 -24.299 1.00 40.53 291 LYS A CA 1
ATOM 2362 C C . LYS A 1 291 ? -11.477 7.242 -24.857 1.00 40.53 291 LYS A C 1
ATOM 2364 O O . LYS A 1 291 ? -11.526 7.490 -26.064 1.00 40.53 291 LYS A O 1
ATOM 2369 N N . PRO A 1 292 ? -12.484 7.552 -24.022 1.00 40.06 292 PRO A N 1
ATOM 2370 C CA . PRO A 1 292 ? -13.695 8.203 -24.491 1.00 40.06 292 PRO A CA 1
ATOM 2371 C C . PRO A 1 292 ? -13.386 9.609 -25.021 1.00 40.06 292 PRO A C 1
ATOM 2373 O O . PRO A 1 292 ? -12.606 10.371 -24.450 1.00 40.06 292 PRO A O 1
ATOM 2376 N N . MET A 1 293 ? -14.002 9.890 -26.165 1.00 39.56 293 MET A N 1
ATOM 2377 C CA . MET A 1 293 ? -13.954 11.109 -26.963 1.00 39.56 293 MET A CA 1
ATOM 2378 C C . MET A 1 293 ? -14.203 12.356 -26.095 1.00 39.56 293 MET A C 1
ATOM 2380 O O . MET A 1 293 ? -15.302 12.548 -25.582 1.00 39.56 293 MET A O 1
ATOM 2384 N N . ALA A 1 294 ? -13.195 13.219 -25.951 1.00 41.69 294 ALA A N 1
ATOM 2385 C CA . ALA A 1 294 ? -13.398 14.581 -25.470 1.00 41.69 294 ALA A CA 1
ATOM 2386 C C . ALA A 1 294 ? -13.856 15.458 -26.645 1.00 41.69 294 ALA A C 1
ATOM 2388 O O . ALA A 1 294 ? -13.203 15.545 -27.686 1.00 41.69 294 ALA A O 1
ATOM 2389 N N . GLU A 1 295 ? -15.020 16.059 -26.454 1.00 32.53 295 GLU A N 1
ATOM 2390 C CA . GLU A 1 295 ? -15.761 16.915 -27.369 1.00 32.53 295 GLU A CA 1
ATOM 2391 C C . GLU A 1 295 ? -14.945 18.139 -27.831 1.00 32.53 295 GLU A C 1
ATOM 2393 O O . GLU A 1 295 ? -14.302 18.840 -27.049 1.00 32.53 295 GLU A O 1
ATOM 2398 N N . LYS A 1 296 ? -14.965 18.389 -29.142 1.00 36.81 296 LYS A N 1
ATOM 2399 C CA . LYS A 1 296 ? -14.228 19.451 -29.835 1.00 36.81 296 LYS A CA 1
ATOM 2400 C C . LYS A 1 296 ? -15.082 20.728 -29.843 1.00 36.81 296 LYS A C 1
ATOM 2402 O O . LYS A 1 296 ? -16.136 20.730 -30.470 1.00 36.81 296 LYS A O 1
ATOM 2407 N N . LYS A 1 297 ? -14.627 21.826 -29.224 1.00 30.33 297 LYS A N 1
ATOM 2408 C CA . LYS A 1 297 ? -15.190 23.178 -29.447 1.00 30.33 297 LYS A CA 1
ATOM 2409 C C . LYS A 1 297 ? -14.236 24.041 -30.293 1.00 30.33 297 LYS A C 1
ATOM 2411 O O . LYS A 1 297 ? -13.023 23.880 -30.165 1.00 30.33 297 LYS A O 1
ATOM 2416 N N . PRO A 1 298 ? -14.759 24.886 -31.203 1.00 34.59 298 PRO A N 1
ATOM 2417 C CA . PRO A 1 298 ? -14.015 25.389 -32.353 1.00 34.59 298 PRO A CA 1
ATOM 2418 C C . PRO A 1 298 ? -13.160 26.635 -32.081 1.00 34.59 298 PRO A C 1
ATOM 2420 O O . PRO A 1 298 ? -13.426 27.442 -31.196 1.00 34.59 298 PRO A O 1
ATOM 2423 N N . THR A 1 299 ? -12.143 26.751 -32.931 1.00 30.75 299 THR A N 1
ATOM 2424 C CA . THR A 1 299 ? -11.169 27.823 -33.145 1.00 30.75 299 THR A CA 1
ATOM 2425 C C . THR A 1 299 ? -11.780 29.224 -33.284 1.00 30.75 299 THR A C 1
ATOM 2427 O O . THR A 1 299 ? -12.681 29.424 -34.094 1.00 30.75 299 THR A O 1
ATOM 2430 N N . ALA A 1 300 ? -11.193 30.211 -32.598 1.00 29.31 300 ALA A N 1
ATOM 2431 C CA . ALA A 1 300 ? -11.246 31.623 -32.980 1.00 29.31 300 ALA A CA 1
ATOM 2432 C C . ALA A 1 300 ? -9.859 32.267 -32.797 1.00 29.31 300 ALA A C 1
ATOM 2434 O O . ALA A 1 300 ? -9.132 31.973 -31.849 1.00 29.31 300 ALA A O 1
ATOM 2435 N N . THR A 1 301 ? -9.498 33.085 -33.778 1.00 28.25 301 THR A N 1
ATOM 2436 C CA . THR A 1 301 ? -8.171 33.632 -34.078 1.00 28.25 301 THR A CA 1
ATOM 2437 C C . THR A 1 301 ? -7.841 34.895 -33.258 1.00 28.25 301 THR A C 1
ATOM 2439 O O . THR A 1 301 ? -8.731 35.602 -32.801 1.00 28.25 301 THR A O 1
ATOM 2442 N N . ALA A 1 302 ? -6.535 35.137 -33.107 1.00 31.17 302 ALA A N 1
ATOM 2443 C CA . ALA A 1 302 ? -5.786 36.189 -32.403 1.00 31.17 302 ALA A CA 1
ATOM 2444 C C . ALA A 1 302 ? -6.294 37.649 -32.414 1.00 31.17 302 ALA A C 1
ATOM 2446 O O . ALA A 1 302 ? -6.752 38.099 -33.456 1.00 31.17 302 ALA A O 1
ATOM 2447 N N . VAL A 1 303 ? -5.988 38.408 -31.336 1.00 27.48 303 VAL A N 1
ATOM 2448 C CA . VAL A 1 303 ? -5.515 39.822 -31.347 1.00 27.48 303 VAL A CA 1
ATOM 2449 C C . VAL A 1 303 ? -4.623 40.113 -30.110 1.00 27.48 303 VAL A C 1
ATOM 2451 O O . VAL A 1 303 ? -4.860 39.592 -29.024 1.00 27.48 303 VAL A O 1
ATOM 2454 N N . THR A 1 304 ? -3.583 40.928 -30.324 1.00 25.55 304 THR A N 1
ATOM 2455 C CA . THR A 1 304 ? -2.493 41.401 -29.435 1.00 25.55 304 THR A CA 1
ATOM 2456 C C . THR A 1 304 ? -2.845 42.690 -28.651 1.00 25.55 304 THR A C 1
ATOM 2458 O O . THR A 1 304 ? -3.746 43.405 -29.071 1.00 25.55 304 THR A O 1
ATOM 2461 N N . GLN A 1 305 ? -2.009 43.040 -27.648 1.00 25.22 305 GLN A N 1
ATOM 2462 C CA . GLN A 1 305 ? -1.842 44.323 -26.896 1.00 25.22 305 GLN A CA 1
ATOM 2463 C C . GLN A 1 305 ? -2.565 44.371 -25.526 1.00 25.22 305 GLN A C 1
ATOM 2465 O O . GLN A 1 305 ? -3.646 43.824 -25.396 1.00 25.22 305 GLN A O 1
ATOM 2470 N N . GLU A 1 306 ? -2.047 44.940 -24.427 1.00 27.34 306 GLU A N 1
ATOM 2471 C CA . GLU A 1 306 ? -0.931 45.869 -24.202 1.00 27.34 306 GLU A CA 1
ATOM 2472 C C . GLU A 1 306 ? -0.433 45.822 -22.731 1.00 27.34 306 GLU A C 1
ATOM 2474 O O . GLU A 1 306 ? -1.008 45.166 -21.866 1.00 27.34 306 GLU A O 1
ATOM 2479 N N . LYS A 1 307 ? 0.676 46.520 -22.481 1.00 25.94 307 LYS A N 1
ATOM 2480 C CA . LYS A 1 307 ? 1.512 46.602 -21.275 1.00 25.94 307 LYS A CA 1
ATOM 2481 C C . LYS A 1 307 ? 0.967 47.654 -20.286 1.00 25.94 307 LYS A C 1
ATOM 2483 O O . LYS A 1 307 ? 0.574 48.729 -20.719 1.00 25.94 307 LYS A O 1
ATOM 2488 N N . GLY A 1 308 ? 1.037 47.402 -18.977 1.00 26.66 308 GLY A N 1
ATOM 2489 C CA . GLY A 1 308 ? 0.758 48.386 -17.920 1.00 26.66 308 GLY A CA 1
ATOM 2490 C C . GLY A 1 308 ? 1.418 47.985 -16.597 1.00 26.66 308 GLY A C 1
ATOM 2491 O O . GLY A 1 308 ? 1.481 46.807 -16.271 1.00 26.66 308 GLY A O 1
ATOM 2492 N N . GLU A 1 309 ? 1.984 48.951 -15.888 1.00 28.75 309 GLU A N 1
ATOM 2493 C CA . GLU A 1 309 ? 3.161 48.849 -15.021 1.00 28.75 309 GLU A CA 1
ATOM 2494 C C . GLU A 1 309 ? 2.834 49.186 -13.541 1.00 28.75 309 GLU A C 1
ATOM 2496 O O . GLU A 1 309 ? 1.846 49.867 -13.294 1.00 28.75 309 GLU A O 1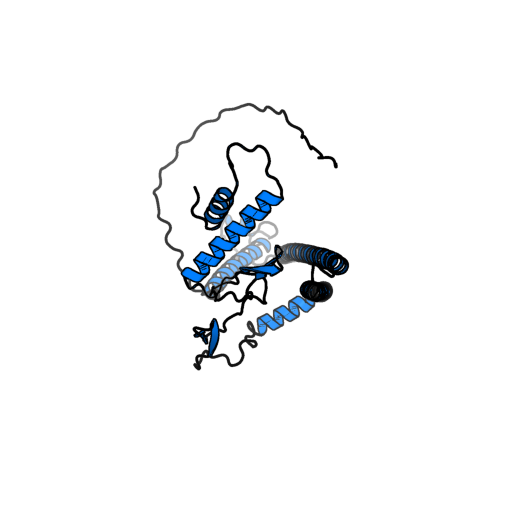
ATOM 2501 N N . ILE A 1 310 ? 3.746 48.813 -12.615 1.00 28.39 310 ILE A N 1
ATOM 2502 C CA . ILE A 1 310 ? 3.977 49.310 -11.218 1.00 28.39 310 ILE A CA 1
ATOM 2503 C C . ILE A 1 310 ? 2.829 49.006 -10.203 1.00 28.39 310 ILE A C 1
ATOM 2505 O O . ILE A 1 310 ? 1.669 49.257 -10.477 1.00 28.39 310 ILE A O 1
ATOM 2509 N N . ILE A 1 311 ? 3.005 48.437 -8.994 1.00 30.84 311 ILE A N 1
ATOM 2510 C CA . ILE A 1 311 ? 3.805 48.870 -7.830 1.00 30.84 311 ILE A CA 1
ATOM 2511 C C . ILE A 1 311 ? 4.009 47.698 -6.843 1.00 30.84 311 ILE A C 1
ATOM 2513 O O . ILE A 1 311 ? 3.083 46.954 -6.525 1.00 30.84 311 ILE A O 1
ATOM 2517 N N . LYS A 1 312 ? 5.246 47.571 -6.342 1.00 26.98 312 LYS A N 1
ATOM 2518 C CA . LYS A 1 312 ? 5.615 46.833 -5.125 1.00 26.98 312 LYS A CA 1
ATOM 2519 C C . LYS A 1 312 ? 5.139 47.610 -3.900 1.00 26.98 312 LYS A C 1
ATOM 2521 O O . LYS A 1 312 ? 5.492 48.779 -3.795 1.00 26.98 312 LYS A O 1
ATOM 2526 N N . ASP A 1 313 ? 4.546 46.932 -2.923 1.00 26.47 313 ASP A N 1
ATOM 2527 C CA . ASP A 1 313 ? 4.843 47.281 -1.536 1.00 26.47 313 ASP A CA 1
ATOM 2528 C C . ASP A 1 313 ? 4.874 46.051 -0.621 1.00 26.47 313 ASP A C 1
ATOM 2530 O O . ASP A 1 313 ? 4.070 45.125 -0.745 1.00 26.47 313 ASP A O 1
ATOM 2534 N N . GLN A 1 314 ? 5.880 46.040 0.248 1.00 27.19 314 GLN A N 1
ATOM 2535 C CA . GLN A 1 314 ? 6.119 45.068 1.307 1.00 27.19 314 GLN A CA 1
ATOM 2536 C C . GLN A 1 314 ? 5.792 45.734 2.642 1.00 27.19 314 GLN A C 1
ATOM 2538 O O . GLN A 1 314 ? 6.422 46.719 2.996 1.00 27.19 314 GLN A O 1
ATOM 2543 N N . SER A 1 315 ? 4.888 45.144 3.414 1.00 27.06 315 SER A N 1
ATOM 2544 C CA . SER A 1 315 ? 4.830 45.093 4.891 1.00 27.06 315 SER A CA 1
ATOM 2545 C C . SER A 1 315 ? 3.455 44.472 5.197 1.00 27.06 315 SER A C 1
ATOM 2547 O O . SER A 1 315 ? 2.517 44.655 4.436 1.00 27.06 315 SER A O 1
ATOM 2549 N N . GLU A 1 316 ? 3.187 43.610 6.167 1.00 27.89 316 GLU A N 1
ATOM 2550 C CA . GLU A 1 316 ? 3.702 43.378 7.505 1.00 27.89 316 GLU A CA 1
ATOM 2551 C C . GLU A 1 316 ? 2.953 42.118 8.003 1.00 27.89 316 GLU A C 1
ATOM 2553 O O . GLU A 1 316 ? 1.771 41.971 7.678 1.00 27.89 316 GLU A O 1
ATOM 2558 N N . LYS A 1 317 ? 3.605 41.214 8.757 1.00 27.97 317 LYS A N 1
ATOM 2559 C CA . LYS A 1 317 ? 3.048 40.458 9.912 1.00 27.97 317 LYS A CA 1
ATOM 2560 C C . LYS A 1 317 ? 3.920 39.250 10.277 1.00 27.97 317 LYS A C 1
ATOM 2562 O O . LYS A 1 317 ? 3.851 38.181 9.675 1.00 27.97 317 LYS A O 1
ATOM 2567 N N . THR A 1 318 ? 4.716 39.436 11.324 1.00 31.75 318 THR A N 1
ATOM 2568 C CA . THR A 1 318 ? 5.315 38.390 12.172 1.00 31.75 318 THR A CA 1
ATOM 2569 C C . THR A 1 318 ? 4.296 37.933 13.248 1.00 31.75 318 THR A C 1
ATOM 2571 O O . THR A 1 318 ? 3.214 38.516 13.340 1.00 31.75 318 THR A O 1
ATOM 2574 N N . PRO A 1 319 ? 4.556 36.864 14.035 1.00 41.34 319 PRO A N 1
ATOM 2575 C CA . PRO A 1 319 ? 3.542 35.902 14.466 1.00 41.34 319 PRO A CA 1
ATOM 2576 C C . PRO A 1 319 ? 3.186 36.039 15.956 1.00 41.34 319 PRO A C 1
ATOM 2578 O O . PRO A 1 319 ? 3.978 36.533 16.755 1.00 41.34 319 PRO A O 1
ATOM 2581 N N . SER A 1 320 ? 2.036 35.512 16.375 1.00 30.62 320 SER A N 1
ATOM 2582 C CA . SER A 1 320 ? 1.717 35.349 17.798 1.00 30.62 320 SER A CA 1
ATOM 2583 C C . SER A 1 320 ? 1.407 33.889 18.130 1.00 30.62 320 SER A C 1
ATOM 2585 O O . SER A 1 320 ? 0.370 33.323 17.800 1.00 30.62 320 SER A O 1
ATOM 2587 N N . THR A 1 321 ? 2.373 33.269 18.801 1.00 33.06 321 THR A N 1
ATOM 2588 C CA . THR A 1 321 ? 2.258 32.012 19.532 1.00 33.06 321 THR A CA 1
ATOM 2589 C C . THR A 1 321 ? 1.684 32.301 20.920 1.00 33.06 321 THR A C 1
ATOM 2591 O O . THR A 1 321 ? 2.309 32.989 21.723 1.00 33.06 321 THR A O 1
ATOM 2594 N N . LEU A 1 322 ? 0.510 31.753 21.241 1.00 35.03 322 LEU A N 1
ATOM 2595 C CA . LEU A 1 322 ? -0.020 31.750 22.607 1.00 35.03 322 LEU A CA 1
ATOM 2596 C C . LEU A 1 322 ? 0.100 30.347 23.207 1.00 35.03 322 LEU A C 1
ATOM 2598 O O . LEU A 1 322 ? -0.603 29.410 22.841 1.00 35.03 322 LEU A O 1
ATOM 2602 N N . LYS A 1 323 ? 1.050 30.231 24.141 1.00 32.88 323 LYS A N 1
ATOM 2603 C CA . LYS A 1 323 ? 1.184 29.137 25.107 1.00 32.88 323 LYS A CA 1
ATOM 2604 C C . LYS A 1 323 ? 0.010 29.195 26.085 1.00 32.88 323 LYS A C 1
ATOM 2606 O O . LYS A 1 323 ? -0.129 30.195 26.786 1.00 32.88 323 LYS A O 1
ATOM 2611 N N . GLN A 1 324 ? -0.745 28.109 26.224 1.00 38.16 324 GLN A N 1
ATOM 2612 C CA . GLN A 1 324 ? -1.679 27.947 27.337 1.00 38.16 324 GLN A CA 1
ATOM 2613 C C . GLN A 1 324 ? -0.985 27.227 28.498 1.00 38.16 324 GLN A C 1
ATOM 2615 O O . GLN A 1 324 ? -0.424 26.140 28.347 1.00 38.16 324 GLN A O 1
ATOM 2620 N N . ARG A 1 325 ? -0.964 27.906 29.649 1.00 35.72 325 ARG A N 1
ATOM 2621 C CA . ARG A 1 325 ? -0.434 27.432 30.927 1.00 35.72 325 ARG A CA 1
ATOM 2622 C C . ARG A 1 325 ? -1.456 26.552 31.652 1.00 35.72 325 ARG A C 1
ATOM 2624 O O . ARG A 1 325 ? -2.656 26.779 31.589 1.00 35.72 325 ARG A O 1
ATOM 2631 N N . ARG A 1 326 ? -0.869 25.602 32.374 1.00 33.56 326 ARG A N 1
ATOM 2632 C CA . ARG A 1 326 ? -1.365 24.746 33.455 1.00 33.56 326 ARG A CA 1
ATOM 2633 C C . ARG A 1 326 ? -2.175 25.523 34.513 1.00 33.56 326 ARG A C 1
ATOM 2635 O O . ARG A 1 326 ? -1.689 26.557 34.972 1.00 33.56 326 ARG A O 1
ATOM 2642 N N . ILE A 1 327 ? -3.306 24.956 34.936 1.00 43.72 327 ILE A N 1
ATOM 2643 C CA . ILE A 1 327 ? -3.784 24.923 36.330 1.00 43.72 327 ILE A CA 1
ATOM 2644 C C . ILE A 1 327 ? -4.104 23.462 36.619 1.00 43.72 327 ILE A C 1
ATOM 2646 O O . ILE A 1 327 ? -4.736 22.844 35.733 1.00 43.72 327 ILE A O 1
#

Organism: NCBI:txid1514897

pLDDT: mean 71.83, std 18.34, range [25.22, 95.75]

Secondary structure (DSSP, 8-state):
----HHHHHHHHHHHTSS-TTT-S---HHHHHHHHHHHHHHHHHHHHHTT----SEEEEEEETTEEEEEE-----------SS-SSS-TTS--PPPTTEEEEE-TT--EEEEE--STT--S-GGG--S-HHHHHHHHHHHHHHSHHHHHHHHHHHHHHHHHHHHHHHS-TTTSHHHHHHHHHHHHHHHHHHHHHHHHHHHHHHHHHHHHHHHHHHHHHHHHHHHHHHTTT--SEEPPSS-SSTTHHHHHHTTTS-TTEE-HHHHHHHHHHHHHHHHHHHHHHH------PPP-PPP--------------------------PPP--

Sequence (327 aa):
MGQTDSEYAFALYLSHLKDPETSESFSYHELKEAMLRTIQDINQWSREAGIKEVRTSFYEHAKGEYRMVKAGRQQNIVVIASEPLTFEQADWMEIPSNTIVCITPSINVLTYPIMDEYHIDSPEQHPRNPDFAQFRIAYVRIVHFSASSKLSSMKKDLFETRQQMNMTSAQDEFSKWARLRRKVDKLTAQVDEQNKSLASTQFMFSIMFKVFMFVLNSAVPFALNWYFKWTPMFYLPPGDWFGPLGYFFSFPNAPAGAVSSTVWTTVCGRVLALVGAYARELLVKEPQLAKPMAEKKPTATAVTQEKGEIIKDQSEKTPSTLKQRRI

InterPro domains:
  IPR028945 Get1 family [PF04420] (137-268)
  IPR029012 Helix hairpin bin domain superfamily [G3DSA:1.10.287.660] (135-211)
  IPR029055 Nucleophile aminohydrolases, N-terminal [G3DSA:3.60.20.10] (1-113)